Protein AF-0000000079922292 (afdb_homodimer)

pLDDT: mean 83.56, std 11.2, range [54.75, 97.44]

InterPro domains:
  IPR006750 Putative inner membrane exporter, YdcZ [PF04657] (3-135)
  IPR006750 Putative inner membrane exporter, YdcZ [PTHR34821] (3-138)

Organism: NCBI:txid1123349

Secondary structure (DSSP, 8-state):
-HHHHHHHHHHHHHHHHHHHHHHHHHH-HHHHHHHHHHHHHHHHHHHHHHHT------S---GGGGHHHHHHHHHHHHHHHHHHHH-HHHHHHHHHHHHHHHHHHHHHHTGGG-------HHHHHHHHHHHHHHHHHHH-/-HHHHHHHHHHHHHHHHHHHHHHHHHH-HHHHHHHHHHHHHHHHHHHHHHHT------S---GGGGHHHHHHHHHHHHHHHHHHHH-HHHHHHHHHHHHHHHHHHHHHHTGGG-------HHHHHHHHHHHHHHHHHHH-

Solvent-accessible surface area (backbone atoms only — not comparable to full-atom values): 13551 Å² total; per-residue (Å²): 110,56,65,58,47,19,24,50,33,9,38,49,45,36,53,26,52,49,25,44,30,56,39,20,75,59,45,33,64,67,51,29,52,42,50,29,26,48,38,18,35,54,45,43,51,54,50,46,65,72,62,67,73,75,67,79,69,82,66,92,69,67,72,74,37,60,43,22,9,42,48,43,44,52,34,52,46,44,48,32,56,19,29,78,72,61,33,60,55,47,29,51,37,34,18,46,47,24,21,52,56,43,26,47,51,33,29,51,68,18,52,99,76,43,73,63,48,72,73,51,74,49,30,50,52,8,47,49,31,25,48,49,8,33,51,37,34,66,76,78,111,56,66,59,47,19,25,51,34,10,38,49,45,36,50,25,51,50,26,43,31,54,38,19,74,59,43,34,64,67,51,30,50,42,50,29,24,47,40,18,35,52,47,44,51,54,50,46,67,72,62,68,71,75,67,78,70,80,68,90,69,67,70,75,37,60,43,22,9,42,49,44,45,54,34,52,47,44,49,32,55,19,28,78,70,60,33,62,54,42,29,51,35,34,16,46,47,23,21,53,58,44,28,47,50,34,29,51,69,19,52,98,74,43,73,64,47,72,72,49,75,51,31,49,52,9,47,50,31,25,47,49,6,32,50,36,32,62,78,74

Foldseek 3Di:
DVVVVVVVVVVVVLVVLVVLLVVCVVVNLLVSLVVVVVVVVVVVVVVCVVVVDDDDDDDDDDPVVVCVVVVVSVVSSVSSVCCVPPNSLLSVLVVVLVVLVVVLVCLCVVPPPHHNDNDDPVNVVVNVVSNVVSVVVNVD/DVVVVVVVVVVVVLVVLVVLLVVCVVVNLLVSLVVVVVVVVVVVVVVCVVVVDDDDPDDDDPPVVVCVVVVVSVVSSVSSVCCVPPNSLLSVLVVVLVVLVVVLVCLCVVPPPHHNDNDDPVNVVVSVVSNVVSVVSNVD

Sequence (280 aa):
MYKLLALFQGFLVSIMVSFNGILANYVGFYNSVFIVHLVGLISIILILILKKEHKNIEEKIPIYLFLGGGIGVFVVLFNIMCFNRLGIAITISLGLLGQSLFSCIIDHFGLFGVKINKFHKNKIIGFLLVLFGICIMTFYMYKLLALFQGFLVSIMVSFNGILANYVGFYNSVFIVHLVGLISIILILILKKEHKNIEEKIPIYLFLGGGIGVFVVLFNIMCFNRLGIAITISLGLLGQSLFSCIIDHFGLFGVKINKFHKNKIIGFLLVLFGICIMTFY

Radius of gyration: 17.92 Å; Cα contacts (8 Å, |Δi|>4): 480; chains: 2; bounding box: 45×41×42 Å

Structure (mmCIF, N/CA/C/O backbone):
data_AF-0000000079922292-model_v1
#
loop_
_entity.id
_entity.type
_entity.pdbx_description
1 polymer 'Transporter family-2 protein'
#
loop_
_atom_site.group_PDB
_atom_site.id
_atom_site.type_symbol
_atom_site.label_atom_id
_atom_site.label_alt_id
_atom_site.label_comp_id
_atom_site.label_asym_id
_atom_site.label_entity_id
_atom_site.label_seq_id
_atom_site.pdbx_PDB_ins_code
_atom_site.Cartn_x
_atom_site.Cartn_y
_atom_site.Cartn_z
_atom_site.occupancy
_atom_site.B_iso_or_equiv
_atom_site.auth_seq_id
_atom_site.auth_comp_id
_atom_site.auth_asym_id
_atom_site.auth_atom_id
_atom_site.pdbx_PDB_model_num
ATOM 1 N N . MET A 1 1 ? -2.299 -19.969 6.988 1 83.25 1 MET A N 1
ATOM 2 C CA . MET A 1 1 ? -1.069 -19.219 7.234 1 83.25 1 MET A CA 1
ATOM 3 C C . MET A 1 1 ? -1.019 -17.969 6.379 1 83.25 1 MET A C 1
ATOM 5 O O . MET A 1 1 ? -0.897 -16.859 6.902 1 83.25 1 MET A O 1
ATOM 9 N N . TYR A 1 2 ? -1.468 -18.016 5.141 1 87.81 2 TYR A N 1
ATOM 10 C CA . TYR A 1 2 ? -1.338 -16.875 4.25 1 87.81 2 TYR A CA 1
ATOM 11 C C . TYR A 1 2 ? -2.42 -15.836 4.535 1 87.81 2 TYR A C 1
ATOM 13 O O . TYR A 1 2 ? -2.215 -14.633 4.32 1 87.81 2 TYR A O 1
ATOM 21 N N . LYS A 1 3 ? -3.514 -16.328 5.113 1 83.31 3 LYS A N 1
ATOM 22 C CA . LYS A 1 3 ? -4.562 -15.383 5.473 1 83.31 3 LYS A CA 1
ATOM 23 C C . LYS A 1 3 ? -4.121 -14.492 6.633 1 83.31 3 LYS A C 1
ATOM 25 O O . LYS A 1 3 ? -4.355 -13.281 6.617 1 83.31 3 LYS A O 1
ATOM 30 N N . LEU A 1 4 ? -3.471 -15.031 7.609 1 89.62 4 LEU A N 1
ATOM 31 C CA . LEU A 1 4 ? -2.959 -14.273 8.75 1 89.62 4 LEU A CA 1
ATOM 32 C C . LEU A 1 4 ? -1.832 -13.344 8.328 1 89.62 4 LEU A C 1
ATOM 34 O O . LEU A 1 4 ? -1.718 -12.227 8.836 1 89.62 4 LEU A O 1
ATOM 38 N N . LEU A 1 5 ? -1.103 -13.797 7.391 1 93.25 5 LEU A N 1
ATOM 39 C CA . LEU A 1 5 ? -0.008 -12.984 6.871 1 93.25 5 LEU A CA 1
ATOM 40 C C . LEU A 1 5 ? -0.542 -11.742 6.16 1 93.25 5 LEU A C 1
ATOM 42 O O . LEU A 1 5 ? 0.028 -10.656 6.289 1 93.25 5 LEU A O 1
ATOM 46 N N . ALA A 1 6 ? -1.593 -11.977 5.477 1 89.94 6 ALA A N 1
ATOM 47 C CA . ALA A 1 6 ? -2.217 -10.852 4.781 1 89.94 6 ALA A CA 1
ATOM 48 C C . ALA A 1 6 ? -2.746 -9.82 5.773 1 89.94 6 ALA A C 1
ATOM 50 O O . ALA A 1 6 ? -2.611 -8.617 5.555 1 89.94 6 ALA A O 1
ATOM 51 N N . LEU A 1 7 ? -3.311 -10.328 6.848 1 85.81 7 LEU A N 1
ATOM 52 C CA . LEU A 1 7 ? -3.779 -9.438 7.91 1 85.81 7 LEU A CA 1
ATOM 53 C C . LEU A 1 7 ? -2.615 -8.68 8.539 1 85.81 7 LEU A C 1
ATOM 55 O O . LEU A 1 7 ? -2.699 -7.469 8.75 1 85.81 7 LEU A O 1
ATOM 59 N N . PHE A 1 8 ? -1.597 -9.344 8.805 1 93.69 8 PHE A N 1
ATOM 60 C CA . PHE A 1 8 ? -0.401 -8.766 9.406 1 93.69 8 PHE A CA 1
ATOM 61 C C . PHE A 1 8 ? 0.229 -7.734 8.484 1 93.69 8 PHE A C 1
ATOM 63 O O . PHE A 1 8 ? 0.731 -6.703 8.938 1 93.69 8 PHE A O 1
ATOM 70 N N . GLN A 1 9 ? 0.228 -7.996 7.23 1 92.56 9 GLN A N 1
ATOM 71 C CA . GLN A 1 9 ? 0.751 -7.059 6.242 1 92.56 9 GLN A CA 1
ATOM 72 C C . GLN A 1 9 ? -0.003 -5.734 6.285 1 92.56 9 GLN A C 1
ATOM 74 O O . GLN A 1 9 ? 0.592 -4.668 6.109 1 92.56 9 GLN A O 1
ATOM 79 N N . GLY A 1 10 ? -1.266 -5.812 6.508 1 88 10 GLY A N 1
ATOM 80 C CA . GLY A 1 10 ? -2.061 -4.605 6.668 1 88 10 GLY A CA 1
ATOM 81 C C . GLY A 1 10 ? -1.63 -3.762 7.852 1 88 10 GLY A C 1
ATOM 82 O O . GLY A 1 10 ? -1.57 -2.533 7.758 1 88 10 GLY A O 1
ATOM 83 N N . PHE A 1 11 ? -1.354 -4.406 8.906 1 89.38 11 PHE A N 1
ATOM 84 C CA . PHE A 1 11 ? -0.818 -3.738 10.086 1 89.38 11 PHE A CA 1
ATOM 85 C C . PHE A 1 11 ? 0.488 -3.025 9.758 1 89.38 11 PHE A C 1
ATOM 8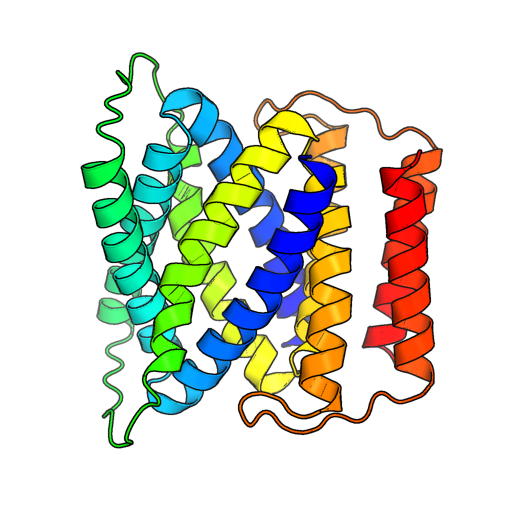7 O O . PHE A 1 11 ? 0.677 -1.864 10.133 1 89.38 11 PHE A O 1
ATOM 94 N N . LEU A 1 12 ? 1.35 -3.666 9.086 1 94 12 LEU A N 1
ATOM 95 C CA . LEU A 1 12 ? 2.633 -3.084 8.703 1 94 12 LEU A CA 1
ATOM 96 C C . LEU A 1 12 ? 2.432 -1.885 7.785 1 94 12 LEU A C 1
ATOM 98 O O . LEU A 1 12 ? 3.166 -0.898 7.875 1 94 12 LEU A O 1
ATOM 102 N N . VAL A 1 13 ? 1.436 -1.986 6.945 1 92.12 13 VAL A N 1
ATOM 103 C CA . VAL A 1 13 ? 1.151 -0.896 6.016 1 92.12 13 VAL A CA 1
ATOM 104 C C . VAL A 1 13 ? 0.767 0.359 6.793 1 92.12 13 VAL A C 1
ATOM 106 O O . VAL A 1 13 ? 1.233 1.458 6.484 1 92.12 13 VAL A O 1
ATOM 109 N N . SER A 1 14 ? -0.03 0.244 7.812 1 88.44 14 SER A N 1
ATOM 110 C CA . SER A 1 14 ? -0.464 1.381 8.617 1 88.44 14 SER A CA 1
ATOM 111 C C . SER A 1 14 ? 0.719 2.057 9.305 1 88.44 14 SER A C 1
ATOM 113 O O . SER A 1 14 ? 0.806 3.285 9.336 1 88.44 14 SER A O 1
ATOM 115 N N . ILE A 1 15 ? 1.59 1.273 9.781 1 91.25 15 ILE A N 1
ATOM 116 C CA . ILE A 1 15 ? 2.783 1.803 10.43 1 91.25 15 ILE A CA 1
ATOM 117 C C . ILE A 1 15 ? 3.67 2.496 9.398 1 91.25 15 ILE A C 1
ATOM 119 O O . ILE A 1 15 ? 4.137 3.615 9.625 1 91.25 15 ILE A O 1
ATOM 123 N N . MET A 1 16 ? 3.838 1.799 8.289 1 93.88 16 MET A N 1
ATOM 124 C CA . MET A 1 16 ? 4.664 2.326 7.211 1 93.88 16 MET A CA 1
ATOM 125 C C . MET A 1 16 ? 4.129 3.67 6.723 1 93.88 16 MET A C 1
ATOM 127 O O . MET A 1 16 ? 4.891 4.629 6.582 1 93.88 16 MET A O 1
ATOM 131 N N . VAL A 1 17 ? 2.836 3.75 6.531 1 90.06 17 VAL A N 1
ATOM 132 C CA . VAL A 1 17 ? 2.195 4.961 6.027 1 90.06 17 VAL A CA 1
ATOM 133 C C . VAL A 1 17 ? 2.363 6.094 7.039 1 90.06 17 VAL A C 1
ATOM 135 O O . VAL A 1 17 ? 2.65 7.23 6.664 1 90.06 17 VAL A O 1
ATOM 138 N N . SER A 1 18 ? 2.229 5.801 8.266 1 90.19 18 SER A N 1
ATOM 139 C CA . SER A 1 18 ? 2.391 6.793 9.328 1 90.19 18 SER A CA 1
ATOM 140 C C . SER A 1 18 ? 3.822 7.312 9.383 1 90.19 18 SER A C 1
ATOM 142 O O . SER A 1 18 ? 4.047 8.523 9.398 1 90.19 18 SER A O 1
ATOM 144 N N . PHE A 1 19 ? 4.773 6.414 9.391 1 93.5 19 PHE A N 1
ATOM 145 C CA . PHE A 1 19 ? 6.18 6.797 9.453 1 93.5 19 PHE A CA 1
ATOM 146 C C . PHE A 1 19 ? 6.566 7.652 8.258 1 93.5 19 PHE A C 1
ATOM 148 O O . PHE A 1 19 ? 7.211 8.688 8.406 1 93.5 19 PHE A O 1
ATOM 155 N N . ASN A 1 20 ? 6.129 7.211 7.082 1 93.5 20 ASN A N 1
ATOM 156 C CA . ASN A 1 20 ? 6.441 7.953 5.867 1 93.5 20 ASN A CA 1
ATOM 157 C C . ASN A 1 20 ? 5.824 9.352 5.883 1 93.5 20 ASN A C 1
ATOM 159 O O . ASN A 1 20 ? 6.461 10.32 5.477 1 93.5 20 ASN A O 1
ATOM 163 N N . GLY A 1 21 ? 4.609 9.414 6.328 1 91.25 21 GLY A N 1
ATOM 164 C CA . GLY A 1 21 ? 3.928 10.695 6.406 1 91.25 21 GLY A CA 1
ATOM 165 C C . GLY A 1 21 ? 4.594 11.672 7.359 1 91.25 21 GLY A C 1
ATOM 166 O O . GLY A 1 21 ? 4.754 12.852 7.039 1 91.25 21 GLY A O 1
ATOM 167 N N . ILE A 1 22 ? 4.961 11.172 8.508 1 90.81 22 ILE A N 1
ATOM 168 C CA . ILE A 1 22 ? 5.609 12.016 9.508 1 90.81 22 ILE A CA 1
ATOM 169 C C . ILE A 1 22 ? 6.996 12.43 9.016 1 90.81 22 ILE A C 1
ATOM 171 O O . ILE A 1 22 ? 7.402 13.578 9.18 1 90.81 22 ILE A O 1
ATOM 175 N N . LEU A 1 23 ? 7.715 11.5 8.422 1 92 23 LEU A N 1
ATOM 176 C CA . LEU A 1 23 ? 9.023 11.797 7.855 1 92 23 LEU A CA 1
ATOM 177 C C . LEU A 1 23 ? 8.938 12.938 6.848 1 92 23 LEU A C 1
ATOM 179 O O . LEU A 1 23 ? 9.82 13.797 6.793 1 92 23 LEU A O 1
ATOM 183 N N . ALA A 1 24 ? 7.84 12.922 6.105 1 92.56 24 ALA A N 1
ATOM 184 C CA . ALA A 1 24 ? 7.656 13.938 5.074 1 92.56 24 ALA A CA 1
ATOM 185 C C . ALA A 1 24 ? 7.527 15.328 5.688 1 92.56 24 ALA A C 1
ATOM 187 O O . ALA A 1 24 ? 7.855 16.328 5.047 1 92.56 24 ALA A O 1
ATOM 188 N N . ASN A 1 25 ? 7.055 15.391 6.891 1 89.56 25 ASN A N 1
ATOM 189 C CA . ASN A 1 25 ? 6.957 16.672 7.582 1 89.56 25 ASN A CA 1
ATOM 190 C C . ASN A 1 25 ? 8.336 17.234 7.91 1 89.56 25 ASN A C 1
ATOM 192 O O . ASN A 1 25 ? 8.492 18.453 8.062 1 89.56 25 ASN A O 1
ATOM 196 N N . TYR A 1 26 ? 9.352 16.359 7.977 1 89.62 26 TYR A N 1
ATOM 197 C CA . TYR A 1 26 ? 10.703 16.781 8.312 1 89.62 26 TYR A CA 1
ATOM 198 C C . TYR A 1 26 ? 11.516 17.094 7.059 1 89.62 26 TYR A C 1
ATOM 200 O O . TYR A 1 26 ? 12.289 18.047 7.023 1 89.62 26 TYR A O 1
ATOM 208 N N . VAL A 1 27 ? 11.297 16.344 6.047 1 91.5 27 VAL A N 1
ATOM 209 C CA . VAL A 1 27 ? 12.266 16.406 4.957 1 91.5 27 VAL A CA 1
ATOM 210 C C . VAL A 1 27 ? 11.562 16.766 3.656 1 91.5 27 VAL A C 1
ATOM 212 O O . VAL A 1 27 ? 12.211 17.016 2.639 1 91.5 27 VAL A O 1
ATOM 215 N N . GLY A 1 28 ? 10.234 16.859 3.68 1 90.62 28 GLY A N 1
ATOM 216 C CA . GLY A 1 28 ? 9.469 17.094 2.469 1 90.62 28 GLY A CA 1
ATOM 217 C C . GLY A 1 28 ? 8.977 15.82 1.804 1 90.62 28 GLY A C 1
ATOM 218 O O . GLY A 1 28 ? 9.477 14.734 2.092 1 90.62 28 GLY A O 1
ATOM 219 N N . PHE A 1 29 ? 8.055 16 0.871 1 92.06 29 PHE A N 1
ATOM 220 C CA . PHE A 1 29 ? 7.367 14.875 0.251 1 92.06 29 PHE A CA 1
ATOM 221 C C . PHE A 1 29 ? 8.336 14.047 -0.583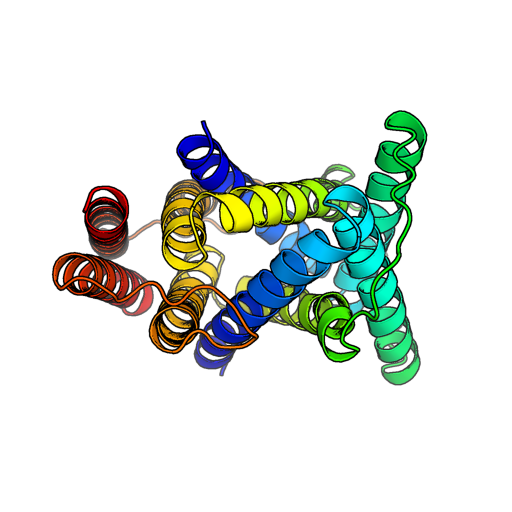 1 92.06 29 PHE A C 1
ATOM 223 O O . PHE A 1 29 ? 8.477 12.844 -0.363 1 92.06 29 PHE A O 1
ATOM 230 N N . TYR A 1 30 ? 9.055 14.68 -1.437 1 93.56 30 TYR A N 1
ATOM 231 C CA . TYR A 1 30 ? 9.883 13.969 -2.402 1 93.56 30 TYR A CA 1
ATOM 232 C C . TYR A 1 30 ? 11.094 13.344 -1.724 1 93.56 30 TYR A C 1
ATOM 234 O O . TYR A 1 30 ? 11.453 12.203 -2.018 1 93.56 30 TYR A O 1
ATOM 242 N N . ASN A 1 31 ? 11.648 14.039 -0.81 1 93.25 31 ASN A N 1
ATOM 243 C CA . ASN A 1 31 ? 12.789 13.5 -0.078 1 93.25 31 ASN A CA 1
ATOM 244 C C . ASN A 1 31 ? 12.383 12.312 0.794 1 93.25 31 ASN A C 1
ATOM 246 O O . ASN A 1 31 ? 13.172 11.383 0.985 1 93.25 31 ASN A O 1
ATOM 250 N N . SER A 1 32 ? 11.211 12.375 1.339 1 94 32 SER A N 1
ATOM 251 C CA . SER A 1 32 ? 10.703 11.25 2.115 1 94 32 SER A CA 1
ATOM 252 C C . SER A 1 32 ? 10.602 9.992 1.26 1 94 32 SER A C 1
ATOM 254 O O . SER A 1 32 ? 11.047 8.914 1.67 1 94 32 SER A O 1
ATOM 256 N N . VAL A 1 33 ? 10.086 10.148 0.078 1 95.44 33 VAL A N 1
ATOM 257 C CA . VAL A 1 33 ? 9.953 9.023 -0.839 1 95.44 33 VAL A CA 1
ATOM 258 C C . VAL A 1 33 ? 11.336 8.477 -1.197 1 95.44 33 VAL A C 1
ATOM 260 O O . VAL A 1 33 ? 11.531 7.266 -1.264 1 95.44 33 VAL A O 1
ATOM 263 N N . PHE A 1 34 ? 12.281 9.406 -1.404 1 95.5 34 PHE A N 1
ATOM 264 C CA . PHE A 1 34 ? 13.656 9.016 -1.709 1 95.5 34 PHE A CA 1
ATOM 265 C C . PHE A 1 34 ? 14.242 8.18 -0.579 1 95.5 34 PHE A C 1
ATOM 267 O O . PHE A 1 34 ? 14.812 7.109 -0.821 1 95.5 34 PHE A O 1
ATOM 274 N N . ILE A 1 35 ? 14.133 8.633 0.631 1 95.19 35 ILE A N 1
ATOM 275 C CA . ILE A 1 35 ? 14.664 7.941 1.8 1 95.19 35 ILE A CA 1
ATOM 276 C C . ILE A 1 35 ? 14.008 6.57 1.941 1 95.19 35 ILE A C 1
ATOM 278 O O . ILE A 1 35 ? 14.688 5.574 2.195 1 95.19 35 ILE A O 1
ATOM 282 N N . VAL A 1 36 ? 12.75 6.512 1.749 1 95.88 36 VAL A N 1
ATOM 283 C CA . VAL A 1 36 ? 11.977 5.281 1.892 1 95.88 36 VAL A CA 1
ATOM 284 C C . VAL A 1 36 ? 12.484 4.238 0.898 1 95.88 36 VAL A C 1
ATOM 286 O O . VAL A 1 36 ? 12.734 3.088 1.271 1 95.88 36 VAL A O 1
ATOM 289 N N . HIS A 1 37 ? 12.648 4.586 -0.335 1 96.44 37 HIS A N 1
ATOM 290 C CA . HIS A 1 37 ? 13.102 3.646 -1.353 1 96.44 37 HIS A CA 1
ATOM 291 C C . HIS A 1 37 ? 14.57 3.279 -1.147 1 96.44 37 HIS A C 1
ATOM 293 O O . HIS A 1 37 ? 14.969 2.141 -1.402 1 96.44 37 HIS A O 1
ATOM 299 N N . LEU A 1 38 ? 15.344 4.227 -0.722 1 96.88 38 LEU A N 1
ATOM 300 C CA . LEU A 1 38 ? 16.75 3.949 -0.448 1 96.88 38 LEU A CA 1
ATOM 301 C C . LEU A 1 38 ? 16.891 2.951 0.695 1 96.88 38 LEU A C 1
ATOM 303 O O . LEU A 1 38 ? 17.609 1.957 0.571 1 96.88 38 LEU A O 1
ATOM 307 N N . VAL A 1 39 ? 16.266 3.234 1.812 1 97.06 39 VAL A N 1
ATOM 308 C CA . VAL A 1 39 ? 16.312 2.344 2.967 1 97.06 39 VAL A CA 1
ATOM 309 C C . VAL A 1 39 ? 15.727 0.983 2.59 1 97.06 39 VAL A C 1
ATOM 311 O O . VAL A 1 39 ? 16.234 -0.056 3.012 1 97.06 39 VAL A O 1
ATOM 314 N N . GLY A 1 40 ? 14.609 1.024 1.794 1 97 40 GLY A N 1
ATOM 315 C CA . GLY A 1 40 ? 14.055 -0.222 1.293 1 97 40 GLY A CA 1
ATOM 316 C C . GLY A 1 40 ? 15.039 -1.026 0.466 1 97 40 GLY A C 1
ATOM 317 O O . GLY A 1 40 ? 15.164 -2.238 0.651 1 97 40 GLY A O 1
ATOM 318 N N . LEU A 1 41 ? 15.727 -0.394 -0.365 1 97 41 LEU A N 1
ATOM 319 C CA . LEU A 1 41 ? 16.703 -1.058 -1.223 1 97 41 LEU A CA 1
ATOM 320 C C . LEU A 1 41 ? 17.828 -1.654 -0.396 1 97 41 LEU A C 1
ATOM 322 O O . LEU A 1 41 ? 18.234 -2.799 -0.619 1 97 41 LEU A O 1
ATOM 326 N N . ILE A 1 42 ? 18.344 -0.89 0.481 1 97.38 42 ILE A N 1
ATOM 327 C CA . ILE A 1 42 ? 19.406 -1.369 1.358 1 97.38 42 ILE A CA 1
ATOM 328 C C . ILE A 1 42 ? 18.922 -2.588 2.139 1 97.38 42 ILE A C 1
ATOM 330 O O . ILE A 1 42 ? 19.641 -3.59 2.244 1 97.38 42 ILE A O 1
ATOM 334 N N . SER A 1 43 ? 17.734 -2.539 2.678 1 96.81 43 SER A N 1
ATOM 335 C CA . SER A 1 43 ? 17.156 -3.619 3.469 1 96.81 43 SER A CA 1
ATOM 336 C C . SER A 1 43 ? 17.047 -4.902 2.652 1 96.81 43 SER A C 1
ATOM 338 O O . SER A 1 43 ? 17.391 -5.98 3.127 1 96.81 43 SER A O 1
ATOM 340 N N . ILE A 1 44 ? 16.562 -4.793 1.435 1 95.81 44 ILE A N 1
ATOM 341 C CA . ILE A 1 44 ? 16.344 -5.988 0.628 1 95.81 44 ILE A CA 1
ATOM 342 C C . ILE A 1 44 ? 17.688 -6.551 0.172 1 95.81 44 ILE A C 1
ATOM 344 O O . ILE A 1 44 ? 17.844 -7.77 0.052 1 95.81 44 ILE A O 1
ATOM 348 N N . ILE A 1 45 ? 18.641 -5.691 -0.121 1 95.56 45 ILE A N 1
ATOM 349 C CA . ILE A 1 45 ? 19.969 -6.164 -0.474 1 95.56 45 ILE A CA 1
ATOM 350 C C . ILE A 1 45 ? 20.547 -6.996 0.67 1 95.56 45 ILE A C 1
ATOM 352 O O . ILE A 1 45 ? 21.125 -8.062 0.442 1 95.56 45 ILE A O 1
ATOM 356 N N . LEU A 1 46 ? 20.375 -6.512 1.882 1 95.19 46 LEU A N 1
ATOM 357 C CA . LEU A 1 46 ? 20.844 -7.25 3.053 1 95.19 46 LEU A CA 1
ATOM 358 C C . LEU A 1 46 ? 20.156 -8.609 3.139 1 95.19 46 LEU A C 1
ATOM 360 O O . LEU A 1 46 ? 20.797 -9.617 3.42 1 95.19 46 LEU A O 1
ATOM 364 N N . ILE A 1 47 ? 18.891 -8.695 2.879 1 94.06 47 ILE A N 1
ATOM 365 C CA . ILE A 1 47 ? 18.141 -9.938 2.912 1 94.06 47 ILE A CA 1
ATOM 366 C C . ILE A 1 47 ? 18.641 -10.875 1.815 1 94.06 47 ILE A C 1
ATOM 368 O O . ILE A 1 47 ? 18.781 -12.078 2.037 1 94.06 47 ILE A O 1
ATOM 372 N N . LEU A 1 48 ? 18.891 -10.305 0.611 1 92.94 48 LEU A N 1
ATOM 373 C CA . LEU A 1 48 ? 19.344 -11.109 -0.519 1 92.94 48 LEU A CA 1
ATOM 374 C C . LEU A 1 48 ? 20.703 -11.719 -0.238 1 92.94 48 LEU A C 1
ATOM 376 O O . LEU A 1 48 ? 20.984 -12.852 -0.637 1 92.94 48 LEU A O 1
ATOM 380 N N . ILE A 1 49 ? 21.547 -10.953 0.338 1 92.12 49 ILE A N 1
ATOM 381 C CA . ILE A 1 49 ? 22.875 -11.445 0.693 1 92.12 49 ILE A CA 1
ATOM 382 C C . ILE A 1 49 ? 22.766 -12.602 1.68 1 92.12 49 ILE A C 1
ATOM 384 O O . ILE A 1 49 ? 23.484 -13.594 1.575 1 92.12 49 ILE A O 1
ATOM 388 N N . LEU A 1 50 ? 21.812 -12.547 2.578 1 91.12 50 LEU A N 1
ATOM 389 C CA . LEU A 1 50 ? 21.625 -13.555 3.613 1 91.12 50 LEU A CA 1
ATOM 390 C C . LEU A 1 50 ? 20.953 -14.797 3.045 1 91.12 50 LEU A C 1
ATOM 392 O O . LEU A 1 50 ? 21.25 -15.922 3.465 1 91.12 50 LEU A O 1
ATOM 396 N N . LYS A 1 51 ? 20.047 -14.695 2.111 1 86.88 51 LYS A N 1
ATOM 397 C CA . LYS A 1 51 ? 19.281 -15.812 1.573 1 86.88 51 LYS A CA 1
ATOM 398 C C . LYS A 1 51 ? 20.031 -16.5 0.429 1 86.88 51 LYS A C 1
ATOM 400 O O . LYS A 1 51 ? 19.734 -17.641 0.088 1 86.88 51 LYS A O 1
ATOM 405 N N . LYS A 1 52 ? 21.031 -16 -0.153 1 74.94 52 LYS A N 1
ATOM 406 C CA . LYS A 1 52 ? 21.859 -16.562 -1.217 1 74.94 52 LYS A CA 1
ATOM 407 C C . LYS A 1 52 ? 21.016 -17.078 -2.371 1 74.94 52 LYS A C 1
ATOM 409 O O . LYS A 1 52 ? 21.312 -18.125 -2.951 1 74.94 52 LYS A O 1
ATOM 414 N N . GLU A 1 53 ? 19.797 -16.516 -2.447 1 66.06 53 GLU A N 1
ATOM 415 C CA . GLU A 1 53 ? 18.938 -17.062 -3.496 1 66.06 53 GLU A CA 1
ATOM 416 C C . GLU A 1 53 ? 19.297 -16.484 -4.859 1 66.06 53 GLU A C 1
ATOM 418 O O . GLU A 1 53 ? 19.5 -15.273 -4.992 1 66.06 53 GLU A O 1
ATOM 423 N N . HIS A 1 54 ? 19.875 -17.297 -5.664 1 63.38 54 HIS A N 1
ATOM 424 C CA . HIS A 1 54 ? 20.156 -16.922 -7.043 1 63.38 54 HIS A CA 1
ATOM 425 C C . HIS A 1 54 ? 19.203 -17.609 -8.016 1 63.38 54 HIS A C 1
ATOM 427 O O . HIS A 1 54 ? 19.234 -18.828 -8.148 1 63.38 54 HIS A O 1
ATOM 433 N N . LYS A 1 55 ? 17.984 -17.031 -8.078 1 65.56 55 LYS A N 1
ATOM 434 C CA . LYS A 1 55 ? 17.188 -17.641 -9.133 1 65.56 55 LYS A CA 1
ATOM 435 C C . LYS A 1 55 ? 17.656 -17.188 -10.516 1 65.56 55 LYS A C 1
ATOM 437 O O . LYS A 1 55 ? 17.969 -16.016 -10.711 1 65.56 55 LYS A O 1
ATOM 442 N N . ASN A 1 56 ? 17.859 -18.203 -11.359 1 64.69 56 ASN A N 1
ATOM 443 C CA . ASN A 1 56 ? 18.156 -17.984 -12.773 1 64.69 56 ASN A CA 1
ATOM 444 C C . ASN A 1 56 ? 16.969 -17.406 -13.523 1 64.69 56 ASN A C 1
ATOM 446 O O . ASN A 1 56 ? 15.859 -17.938 -13.43 1 64.69 56 ASN A O 1
ATOM 450 N N . ILE A 1 57 ? 17.062 -16.25 -13.945 1 67 57 ILE A N 1
ATOM 451 C CA . ILE A 1 57 ? 16.062 -15.562 -14.742 1 67 57 ILE A CA 1
ATOM 452 C C . ILE A 1 57 ? 16.094 -16.094 -16.172 1 67 57 ILE A C 1
ATOM 454 O O . ILE A 1 57 ? 17.078 -15.93 -16.875 1 67 57 ILE A O 1
ATOM 458 N N . GLU A 1 58 ? 15.273 -17.078 -16.453 1 66.38 58 GLU A N 1
ATOM 459 C CA . GLU A 1 58 ? 15.406 -17.625 -17.797 1 66.38 58 GLU A CA 1
ATOM 460 C C . GLU A 1 58 ? 14.273 -17.141 -18.703 1 66.38 58 GLU A C 1
ATOM 462 O O . GLU A 1 58 ? 14.32 -17.344 -19.922 1 66.38 58 GLU A O 1
ATOM 467 N N . GLU A 1 59 ? 13.289 -16.5 -18.312 1 78.62 59 GLU A N 1
ATOM 468 C CA . GLU A 1 59 ? 12.164 -16.156 -19.172 1 78.62 59 GLU A CA 1
ATOM 469 C C . GLU A 1 59 ? 12.141 -14.664 -19.484 1 78.62 59 GLU A C 1
ATOM 471 O O . GLU A 1 59 ? 12.688 -13.859 -18.734 1 78.62 59 GLU A O 1
ATOM 476 N N . LYS A 1 60 ? 11.719 -14.445 -20.797 1 89.44 60 LYS A N 1
ATOM 477 C CA . LYS A 1 60 ? 11.492 -13.055 -21.188 1 89.44 60 LYS A CA 1
ATOM 478 C C . LYS A 1 60 ? 10.445 -12.398 -20.312 1 89.44 60 LYS A C 1
ATOM 480 O O . LYS A 1 60 ? 9.297 -12.844 -20.25 1 89.44 60 LYS A O 1
ATOM 485 N N . ILE A 1 61 ? 10.867 -11.445 -19.562 1 91.25 61 ILE A N 1
ATOM 486 C CA . ILE A 1 61 ? 9.984 -10.742 -18.641 1 91.25 61 ILE A CA 1
ATOM 487 C C . ILE A 1 61 ? 9.312 -9.57 -19.344 1 91.25 61 ILE A C 1
ATOM 489 O O . ILE A 1 61 ? 9.984 -8.742 -19.969 1 91.25 61 ILE A O 1
ATOM 493 N N . PRO A 1 62 ? 7.961 -9.562 -19.391 1 91.5 62 PRO A N 1
ATOM 494 C CA . PRO A 1 62 ? 7.289 -8.383 -19.938 1 91.5 62 PRO A CA 1
ATOM 495 C C . PRO A 1 62 ? 7.762 -7.082 -19.297 1 91.5 62 PRO A C 1
ATOM 497 O O . PRO A 1 62 ? 7.816 -6.977 -18.078 1 91.5 62 PRO A O 1
ATOM 500 N N . ILE A 1 63 ? 8.078 -6.125 -20.109 1 91.62 63 ILE A N 1
ATOM 501 C CA . ILE A 1 63 ? 8.719 -4.887 -19.688 1 91.62 63 ILE A CA 1
ATOM 502 C C . ILE A 1 63 ? 7.781 -4.117 -18.75 1 91.62 63 ILE A C 1
ATOM 504 O O . ILE A 1 63 ? 8.234 -3.438 -17.828 1 91.62 63 ILE A O 1
ATOM 508 N N . TYR A 1 64 ? 6.5 -4.207 -18.922 1 92.38 64 TYR A N 1
ATOM 509 C CA . TYR A 1 64 ? 5.551 -3.439 -18.125 1 92.38 64 TYR A CA 1
ATOM 510 C C . TYR A 1 64 ? 5.582 -3.881 -16.672 1 92.38 64 TYR A C 1
ATOM 512 O O . TYR A 1 64 ? 5.172 -3.131 -15.781 1 92.38 64 TYR A O 1
ATOM 520 N N . LEU A 1 65 ? 6.148 -5.027 -16.406 1 93.06 65 LEU A N 1
ATOM 521 C CA . LEU A 1 65 ? 6.195 -5.543 -15.047 1 93.06 65 LEU A CA 1
ATOM 522 C C . LEU A 1 65 ? 7.223 -4.781 -14.219 1 93.06 65 LEU A C 1
ATOM 524 O O . LEU A 1 65 ? 7.156 -4.785 -12.984 1 93.06 65 LEU A O 1
ATOM 528 N N . PHE A 1 66 ? 8.109 -4.09 -14.891 1 92.62 66 PHE A N 1
ATOM 529 C CA . PHE A 1 66 ? 9.125 -3.314 -14.188 1 92.62 66 PHE A CA 1
ATOM 530 C C . PHE A 1 66 ? 8.57 -1.966 -13.75 1 92.62 66 PHE A C 1
ATOM 532 O O . PHE A 1 66 ? 9.172 -1.278 -12.922 1 92.62 66 PHE A O 1
ATOM 539 N N . LEU A 1 67 ? 7.402 -1.667 -14.172 1 93.81 67 LEU A N 1
ATOM 540 C CA . LEU A 1 67 ? 6.797 -0.375 -13.867 1 93.81 67 LEU A CA 1
ATOM 541 C C . LEU A 1 67 ? 6.234 -0.358 -12.453 1 93.81 67 LEU A C 1
ATOM 543 O O . LEU A 1 67 ? 5.883 0.704 -11.93 1 93.81 67 LEU A O 1
ATOM 547 N N . GLY A 1 68 ? 6.148 -1.535 -11.82 1 93.06 68 GLY A N 1
ATOM 548 C CA . GLY A 1 68 ? 5.664 -1.617 -10.453 1 93.06 68 GLY A CA 1
ATOM 549 C C . GLY A 1 68 ? 6.41 -0.706 -9.5 1 93.06 68 GLY A C 1
ATOM 550 O O . GLY A 1 68 ? 5.793 -0.017 -8.68 1 93.06 68 GLY A O 1
ATOM 551 N N . GLY A 1 69 ? 7.703 -0.648 -9.672 1 91.75 69 GLY A N 1
ATOM 552 C CA . GLY A 1 69 ? 8.516 0.223 -8.836 1 91.75 69 GLY A CA 1
ATOM 553 C C . GLY A 1 69 ? 8.219 1.695 -9.047 1 91.75 69 GLY A C 1
ATOM 554 O O . GLY A 1 69 ? 8.102 2.453 -8.078 1 91.75 69 GLY A O 1
ATOM 555 N N . GLY A 1 70 ? 8.109 2.068 -10.328 1 95.12 70 GLY A N 1
ATOM 556 C CA . GLY A 1 70 ? 7.75 3.445 -10.633 1 95.12 70 GLY A CA 1
ATOM 557 C C . GLY A 1 70 ? 6.379 3.834 -10.117 1 95.12 70 GLY A C 1
ATOM 558 O O . GLY A 1 70 ? 6.207 4.918 -9.555 1 95.12 70 GLY A O 1
ATOM 559 N N . ILE A 1 71 ? 5.457 2.984 -10.328 1 95.69 71 ILE A N 1
ATOM 560 C CA . ILE A 1 71 ? 4.105 3.199 -9.812 1 95.69 71 ILE A CA 1
ATOM 561 C C . ILE A 1 71 ? 4.148 3.303 -8.289 1 95.69 71 ILE A C 1
ATOM 563 O O . ILE A 1 71 ? 3.439 4.121 -7.699 1 95.69 71 ILE A O 1
ATOM 567 N N . GLY A 1 72 ? 5.039 2.551 -7.68 1 94.62 72 GLY A N 1
ATOM 568 C CA . GLY A 1 72 ? 5.215 2.576 -6.234 1 94.62 72 GLY A CA 1
ATOM 569 C C . GLY A 1 72 ? 5.617 3.941 -5.707 1 94.62 72 GLY A C 1
ATOM 570 O O . GLY A 1 72 ? 5.16 4.359 -4.641 1 94.62 72 GLY A O 1
ATOM 571 N N . VAL A 1 73 ? 6.379 4.574 -6.441 1 95.75 73 VAL A N 1
ATOM 572 C CA . VAL A 1 73 ? 6.809 5.918 -6.062 1 95.75 73 VAL A CA 1
ATOM 573 C C . VAL A 1 73 ? 5.602 6.848 -5.984 1 95.75 73 VAL A C 1
ATOM 575 O O . VAL A 1 73 ? 5.445 7.59 -5.016 1 95.75 73 VAL A O 1
ATOM 578 N N . PHE A 1 74 ? 4.77 6.785 -6.949 1 95.81 74 PHE A N 1
ATOM 579 C CA . PHE A 1 74 ? 3.584 7.629 -6.957 1 95.81 74 PHE A CA 1
ATOM 580 C C . PHE A 1 74 ? 2.615 7.219 -5.855 1 95.81 74 PHE A C 1
ATOM 582 O O . PHE A 1 74 ? 1.971 8.07 -5.238 1 95.81 74 PHE A O 1
ATOM 589 N N . VAL A 1 75 ? 2.498 5.957 -5.633 1 95 75 VAL A N 1
ATOM 590 C CA . VAL A 1 75 ? 1.64 5.461 -4.566 1 95 75 VAL A CA 1
ATOM 591 C C . VAL A 1 75 ? 2.088 6.039 -3.227 1 95 75 VAL A C 1
ATOM 593 O O . VAL A 1 75 ? 1.275 6.582 -2.473 1 95 75 VAL A O 1
ATOM 596 N N . VAL A 1 76 ? 3.398 5.977 -2.955 1 94.5 76 VAL A N 1
ATOM 597 C CA . VAL A 1 76 ? 3.932 6.48 -1.693 1 94.5 76 VAL A CA 1
ATOM 598 C C . VAL A 1 76 ? 3.756 7.996 -1.626 1 94.5 76 VAL A C 1
ATOM 600 O O . VAL A 1 76 ? 3.32 8.531 -0.604 1 94.5 76 VAL A O 1
ATOM 603 N N . LEU A 1 77 ? 4.047 8.641 -2.717 1 94.81 77 LEU A N 1
ATOM 604 C CA . LEU A 1 77 ? 3.945 10.094 -2.773 1 94.81 77 LEU A CA 1
ATOM 605 C C . LEU A 1 77 ? 2.516 10.547 -2.512 1 94.81 77 LEU A C 1
ATOM 607 O O . LEU A 1 77 ? 2.283 11.438 -1.684 1 94.81 77 LEU A O 1
ATOM 611 N N . PHE A 1 78 ? 1.553 9.977 -3.172 1 94.75 78 PHE A N 1
ATOM 612 C CA . PHE A 1 78 ? 0.151 10.352 -3.021 1 94.75 78 PHE A CA 1
ATOM 613 C C . PHE A 1 78 ? -0.356 10 -1.629 1 94.75 78 PHE A C 1
ATOM 615 O O . PHE A 1 78 ? -1.165 10.727 -1.052 1 94.75 78 PHE A O 1
ATOM 622 N N . ASN A 1 79 ? 0.097 8.883 -1.143 1 92.06 79 ASN A N 1
ATOM 623 C CA . ASN A 1 79 ? -0.272 8.492 0.214 1 92.06 79 ASN A CA 1
ATOM 624 C C . ASN A 1 79 ? 0.172 9.531 1.236 1 92.06 79 ASN A C 1
ATOM 626 O O . ASN A 1 79 ? -0.603 9.922 2.113 1 92.06 79 ASN A O 1
ATOM 630 N N . ILE A 1 80 ? 1.384 9.984 1.088 1 91.81 80 ILE A N 1
ATOM 631 C CA . ILE A 1 80 ? 1.945 10.984 1.992 1 91.81 80 ILE A CA 1
ATOM 632 C C . ILE A 1 80 ? 1.149 12.281 1.887 1 91.81 80 ILE A C 1
ATOM 634 O O . ILE A 1 80 ? 0.792 12.883 2.902 1 91.81 80 ILE A O 1
ATOM 638 N N . MET A 1 81 ? 0.833 12.664 0.703 1 91.94 81 MET A N 1
ATOM 639 C CA . MET A 1 81 ? 0.098 13.906 0.476 1 91.94 81 MET A CA 1
ATOM 640 C C . MET A 1 81 ? -1.301 13.828 1.076 1 91.94 81 MET A C 1
ATOM 642 O O . MET A 1 81 ? -1.765 14.781 1.708 1 91.94 81 MET A O 1
ATOM 646 N N . CYS A 1 82 ? -1.942 12.727 0.878 1 89.88 82 CYS A N 1
ATOM 647 C CA . CYS A 1 82 ? -3.297 12.555 1.393 1 89.88 82 CYS A CA 1
ATOM 648 C C . CYS A 1 82 ? -3.291 12.43 2.912 1 89.88 82 CYS A C 1
ATOM 650 O O . CYS A 1 82 ? -4.148 12.992 3.59 1 89.88 82 CYS A O 1
ATOM 652 N N . PHE A 1 83 ? -2.314 11.703 3.414 1 83.94 83 PHE A N 1
ATOM 653 C CA . PHE A 1 83 ? -2.123 11.531 4.848 1 83.94 83 PHE A CA 1
ATOM 654 C C . PHE A 1 83 ? -2.025 12.883 5.547 1 83.94 83 PHE A C 1
ATOM 656 O O . PHE A 1 83 ? -2.691 13.109 6.562 1 83.94 83 PHE A O 1
ATOM 663 N N . ASN A 1 84 ? -1.254 13.773 5.09 1 83.62 84 ASN A N 1
ATOM 664 C CA . ASN A 1 84 ? -0.973 15.055 5.719 1 83.62 84 ASN A CA 1
ATOM 665 C C . ASN A 1 84 ? -2.176 15.992 5.641 1 83.62 84 ASN A C 1
ATOM 667 O O . ASN A 1 84 ? -2.33 16.891 6.48 1 83.62 84 ASN A O 1
ATOM 671 N N . ARG A 1 85 ? -3.109 15.672 4.633 1 83.75 85 ARG A N 1
ATOM 672 C CA . ARG A 1 85 ? -4.234 16.578 4.441 1 83.75 85 ARG A CA 1
ATOM 673 C C . ARG A 1 85 ? -5.52 15.984 5.012 1 83.75 85 ARG A C 1
ATOM 675 O O . ARG A 1 85 ? -6.336 16.703 5.594 1 83.75 85 ARG A O 1
ATOM 682 N N . LEU A 1 86 ? -5.68 14.695 4.875 1 80.88 86 LEU A N 1
ATOM 683 C CA . LEU A 1 86 ? -6.961 14.07 5.18 1 80.88 86 LEU A CA 1
ATOM 684 C C . LEU A 1 86 ? -6.891 13.297 6.492 1 80.88 86 LEU A C 1
ATOM 686 O O . LEU A 1 86 ? -7.922 12.953 7.074 1 80.88 86 LEU A O 1
ATOM 690 N N . GLY A 1 87 ? -5.684 13.039 6.949 1 77.38 87 GLY A N 1
ATOM 691 C CA . GLY A 1 87 ? -5.512 12.094 8.047 1 77.38 87 GLY A CA 1
ATOM 692 C C . GLY A 1 87 ? -5.367 10.656 7.582 1 77.38 87 GLY A C 1
ATOM 693 O O . GLY A 1 87 ? -5.613 10.352 6.414 1 77.38 87 GLY A O 1
ATOM 694 N N . ILE A 1 88 ? -4.965 9.805 8.492 1 78.06 88 ILE A N 1
ATOM 695 C CA . ILE A 1 88 ? -4.609 8.43 8.172 1 78.06 88 ILE A CA 1
ATOM 696 C C . ILE A 1 88 ? -5.871 7.633 7.836 1 78.06 88 ILE A C 1
ATOM 698 O O . ILE A 1 88 ? -5.938 6.977 6.797 1 78.06 88 ILE A O 1
ATOM 702 N N . ALA A 1 89 ? -6.898 7.766 8.594 1 74.56 89 ALA A N 1
ATOM 703 C CA . ALA A 1 89 ? -8.102 6.941 8.469 1 74.56 89 ALA A CA 1
ATOM 704 C C . ALA A 1 89 ? -8.812 7.215 7.145 1 74.56 89 ALA A C 1
ATOM 706 O O . ALA A 1 89 ? -9.203 6.281 6.438 1 74.56 89 ALA A O 1
ATOM 707 N N . ILE A 1 90 ? -8.898 8.422 6.793 1 77.56 90 ILE A N 1
ATOM 708 C CA . ILE A 1 90 ? -9.602 8.797 5.57 1 77.56 90 ILE A CA 1
ATOM 709 C C . ILE A 1 90 ? -8.766 8.406 4.355 1 77.56 90 ILE A C 1
ATOM 711 O O . ILE A 1 90 ? -9.297 7.879 3.373 1 77.56 90 ILE A O 1
ATOM 715 N N . THR A 1 91 ? -7.508 8.633 4.418 1 83.19 91 THR A N 1
ATOM 716 C CA . THR A 1 91 ? -6.605 8.266 3.33 1 83.19 91 THR A CA 1
ATOM 717 C C . THR A 1 91 ? -6.672 6.766 3.057 1 83.19 91 THR A C 1
ATOM 719 O O . THR A 1 91 ? -6.832 6.344 1.908 1 83.19 91 THR A O 1
ATOM 722 N N . ILE A 1 92 ? -6.633 6.02 4.105 1 79.62 92 ILE A N 1
ATOM 723 C CA . ILE A 1 92 ? -6.641 4.566 3.969 1 79.62 92 ILE A CA 1
ATOM 724 C C . ILE A 1 92 ? -8.008 4.102 3.479 1 79.62 92 ILE A C 1
ATOM 726 O O . ILE A 1 92 ? -8.102 3.25 2.592 1 79.62 92 ILE A O 1
ATOM 730 N N . SER A 1 93 ? -9.039 4.688 3.955 1 76.62 93 SER A N 1
ATOM 731 C CA . SER A 1 93 ? -10.391 4.281 3.578 1 76.62 93 SER A CA 1
ATOM 732 C C . SER A 1 93 ? -10.648 4.539 2.096 1 76.62 93 SER A C 1
ATOM 734 O O . SER A 1 93 ? -11.156 3.664 1.391 1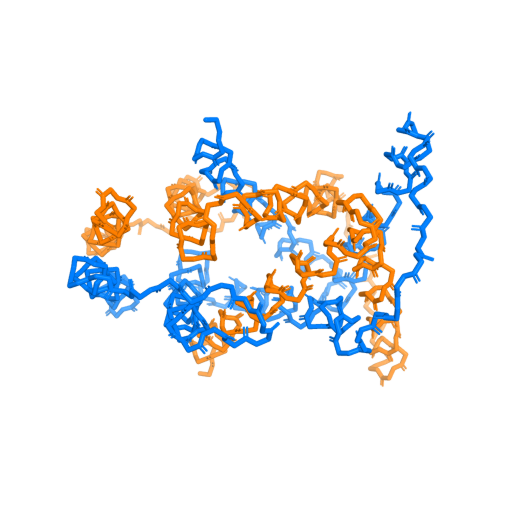 76.62 93 SER A O 1
ATOM 736 N N . LEU A 1 94 ? -10.305 5.676 1.638 1 80.5 94 LEU A N 1
ATOM 737 C CA . LEU A 1 94 ? -10.516 6.02 0.235 1 80.5 94 LEU A CA 1
ATOM 738 C C . LEU A 1 94 ? -9.594 5.207 -0.667 1 80.5 94 LEU A C 1
ATOM 740 O O . LEU A 1 94 ? -9.992 4.781 -1.753 1 80.5 94 LEU A O 1
ATOM 744 N N . GLY A 1 95 ? -8.367 5.02 -0.214 1 84.94 95 GLY A N 1
ATOM 745 C CA . GLY A 1 95 ? -7.461 4.141 -0.935 1 84.94 95 GLY A CA 1
ATOM 746 C C . GLY A 1 95 ? -7.988 2.723 -1.072 1 84.94 95 GLY A C 1
ATOM 747 O O . GLY A 1 95 ? -7.883 2.117 -2.141 1 84.94 95 GLY A O 1
ATOM 748 N N . LEU A 1 96 ? -8.516 2.27 -0.026 1 77.19 96 LEU A N 1
ATOM 749 C CA . LEU A 1 96 ? -9.07 0.921 -0.008 1 77.19 96 LEU A CA 1
ATOM 750 C C . LEU A 1 96 ? -10.227 0.797 -0.993 1 77.19 96 LEU A C 1
ATOM 752 O O . LEU A 1 96 ? -10.375 -0.228 -1.662 1 77.19 96 LEU A O 1
ATOM 756 N N . LEU A 1 97 ? -11.023 1.787 -1.038 1 77.12 97 LEU A N 1
ATOM 757 C CA . LEU A 1 97 ? -12.117 1.799 -2 1 77.12 97 LEU A CA 1
ATOM 758 C C . LEU A 1 97 ? -11.586 1.695 -3.428 1 77.12 97 LEU A C 1
ATOM 760 O O . LEU A 1 97 ? -12.07 0.881 -4.215 1 77.12 97 LEU A O 1
ATOM 764 N N . GLY A 1 98 ? -10.68 2.496 -3.723 1 81.25 98 GLY A N 1
ATOM 765 C CA . GLY A 1 98 ? -10.07 2.447 -5.043 1 81.25 98 GLY A CA 1
ATOM 766 C C . GLY A 1 98 ? -9.414 1.114 -5.352 1 81.25 98 GLY A C 1
ATOM 767 O O . GLY A 1 98 ? -9.586 0.571 -6.445 1 81.25 98 GLY A O 1
ATOM 768 N N . GLN A 1 99 ? -8.719 0.642 -4.34 1 83.62 99 GLN A N 1
ATOM 769 C CA . GLN A 1 99 ? -8.031 -0.638 -4.496 1 83.62 99 GLN A CA 1
ATOM 770 C C . GLN A 1 99 ? -9.031 -1.773 -4.699 1 83.62 99 GLN A C 1
ATOM 772 O O . GLN A 1 99 ? -8.812 -2.66 -5.523 1 83.62 99 GLN A O 1
ATOM 777 N N . SER A 1 100 ? -10.055 -1.811 -3.951 1 75.69 100 SER A N 1
ATOM 778 C CA . SER A 1 100 ? -11.055 -2.873 -4.027 1 75.69 100 SER A CA 1
ATOM 779 C C . SER A 1 100 ? -11.75 -2.881 -5.387 1 75.69 100 SER A C 1
ATOM 781 O O . SER A 1 100 ? -11.953 -3.941 -5.98 1 75.69 100 SER A O 1
ATOM 783 N N . LEU A 1 101 ? -12.141 -1.791 -5.832 1 78 101 LEU A N 1
ATOM 784 C CA . LEU A 1 101 ? -12.828 -1.69 -7.117 1 78 101 LEU A CA 1
ATOM 785 C C . LEU A 1 101 ? -11.953 -2.221 -8.25 1 78 101 LEU A C 1
ATOM 787 O O . LEU A 1 101 ? -12.391 -3.043 -9.047 1 78 101 LEU A O 1
ATOM 791 N N . PHE A 1 102 ? -10.727 -1.9 -8.211 1 83.38 102 PHE A N 1
ATOM 792 C CA . PHE A 1 102 ? -9.867 -2.234 -9.336 1 83.38 102 PHE A CA 1
ATOM 793 C C . PHE A 1 102 ? -9.352 -3.662 -9.219 1 83.38 102 PHE A C 1
ATOM 795 O O . PHE A 1 102 ? -9.148 -4.344 -10.227 1 83.38 102 PHE A O 1
ATOM 802 N N . SER A 1 103 ? -9.125 -4.055 -8 1 81.62 103 SER A N 1
ATOM 803 C CA . SER A 1 103 ? -8.703 -5.438 -7.828 1 81.62 103 SER A CA 1
ATOM 804 C C . SER A 1 103 ? -9.766 -6.41 -8.328 1 81.62 103 SER A C 1
ATOM 806 O O . SER A 1 103 ? -9.438 -7.453 -8.898 1 81.62 103 SER A O 1
ATOM 808 N N . CYS A 1 104 ? -10.984 -6.094 -8.133 1 77.06 104 CYS A N 1
ATOM 809 C CA . CYS A 1 104 ? -12.086 -6.918 -8.625 1 77.06 104 CYS A CA 1
ATOM 810 C C . CYS A 1 104 ? -12.102 -6.957 -10.148 1 77.06 104 CYS A C 1
ATOM 812 O O . CYS A 1 104 ? -12.336 -8.008 -10.75 1 77.06 104 CYS A O 1
ATOM 814 N N . ILE A 1 105 ? -11.875 -5.848 -10.68 1 82.12 105 ILE A N 1
ATOM 815 C CA . ILE A 1 105 ? -11.844 -5.754 -12.133 1 82.12 105 ILE A CA 1
ATOM 816 C C . ILE A 1 105 ? -10.703 -6.613 -12.68 1 82.12 105 ILE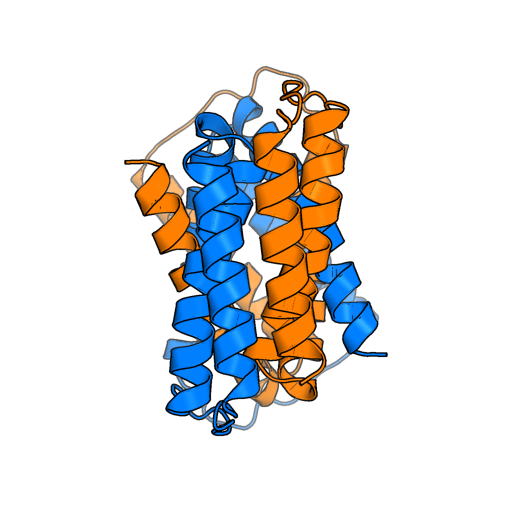 A C 1
ATOM 818 O O . ILE A 1 105 ? -10.891 -7.363 -13.641 1 82.12 105 ILE A O 1
ATOM 822 N N . ILE A 1 106 ? -9.609 -6.594 -12.086 1 83.12 106 ILE A N 1
ATOM 823 C CA . ILE A 1 106 ? -8.445 -7.348 -12.531 1 83.12 106 ILE A CA 1
ATOM 824 C C . ILE A 1 106 ? -8.711 -8.844 -12.391 1 83.12 106 ILE A C 1
ATOM 826 O O . ILE A 1 106 ? -8.445 -9.617 -13.312 1 83.12 106 ILE A O 1
ATOM 830 N N . ASP A 1 107 ? -9.242 -9.219 -11.258 1 78.19 107 ASP A N 1
ATOM 831 C CA . ASP A 1 107 ? -9.508 -10.633 -11.008 1 78.19 107 ASP A CA 1
ATOM 832 C C . ASP A 1 107 ? -10.61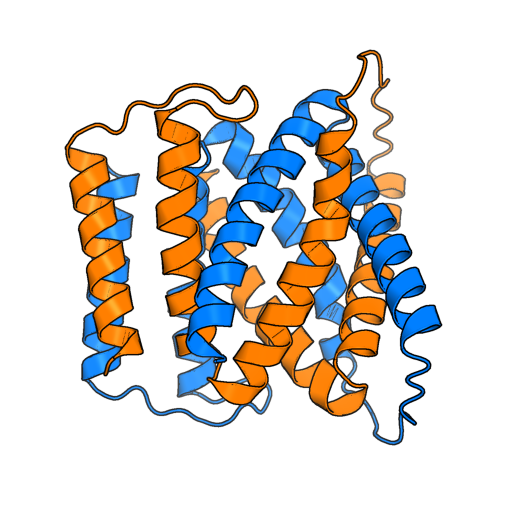7 -11.156 -11.922 1 78.19 107 ASP A C 1
ATOM 834 O O . ASP A 1 107 ? -10.547 -12.289 -12.398 1 78.19 107 ASP A O 1
ATOM 838 N N . HIS A 1 108 ? -11.609 -10.328 -12.133 1 76.62 108 HIS A N 1
ATOM 839 C CA . HIS A 1 108 ? -12.766 -10.734 -12.922 1 76.62 108 HIS A CA 1
ATOM 840 C C . HIS A 1 108 ? -12.391 -10.938 -14.383 1 76.62 108 HIS A C 1
ATOM 842 O O . HIS A 1 108 ? -12.836 -11.898 -15.016 1 76.62 108 HIS A O 1
ATOM 848 N N . PHE A 1 109 ? -11.602 -10.086 -14.898 1 83.44 109 PHE A N 1
ATOM 849 C CA . PHE A 1 109 ? -11.273 -10.133 -16.312 1 83.44 109 PHE A CA 1
ATOM 850 C C . PHE A 1 109 ? -9.938 -10.828 -16.531 1 83.44 109 PHE A C 1
ATOM 852 O O . PHE A 1 109 ? -9.547 -11.094 -17.672 1 83.44 109 PHE A O 1
ATOM 859 N N . GLY A 1 110 ? -9.242 -11.148 -15.453 1 81.75 110 GLY A N 1
ATOM 860 C CA . GLY A 1 110 ? -7.93 -11.75 -15.586 1 81.75 110 GLY A CA 1
ATOM 861 C C . GLY A 1 110 ? -6.922 -10.844 -16.266 1 81.75 110 GLY A C 1
ATOM 862 O O . GLY A 1 110 ? -6.164 -11.289 -17.125 1 81.75 110 GLY A O 1
ATOM 863 N N . LEU A 1 111 ? -7.031 -9.672 -15.883 1 83.5 111 LEU A N 1
ATOM 864 C CA . LEU A 1 111 ? -6.133 -8.703 -16.5 1 83.5 111 LEU A CA 1
ATOM 865 C C . LEU A 1 111 ? -4.68 -9.023 -16.172 1 83.5 111 LEU A C 1
ATOM 867 O O . LEU A 1 111 ? -4.383 -9.547 -15.094 1 83.5 111 LEU A O 1
ATOM 871 N N . PHE A 1 112 ? -3.691 -8.758 -17.109 1 84.38 112 PHE A N 1
ATOM 872 C CA . PHE A 1 112 ? -2.252 -8.945 -16.984 1 84.38 112 PHE A CA 1
ATOM 873 C C . PHE A 1 112 ? -1.9 -10.422 -16.891 1 84.38 112 PHE A C 1
ATOM 875 O O . PHE A 1 112 ? -0.81 -10.781 -16.453 1 84.38 112 PHE A O 1
ATOM 882 N N . GLY A 1 113 ? -2.852 -11.289 -17.156 1 77.44 113 GLY A N 1
ATOM 883 C CA . GLY A 1 113 ? -2.582 -12.719 -17.234 1 77.44 113 GLY A CA 1
ATOM 884 C C . GLY A 1 113 ? -2.818 -13.445 -15.93 1 77.44 113 GLY A C 1
ATOM 885 O O . GLY A 1 113 ? -2.354 -14.57 -15.75 1 77.44 113 GLY A O 1
ATOM 886 N N . VAL A 1 114 ? -3.512 -12.742 -15.062 1 74.94 114 VAL A N 1
ATOM 887 C CA . VAL A 1 114 ? -3.797 -13.391 -13.781 1 74.94 114 VAL A CA 1
ATOM 888 C C . VAL A 1 114 ? -4.953 -14.375 -13.945 1 74.94 114 VAL A C 1
ATOM 890 O O . VAL A 1 114 ? -5.738 -14.266 -14.898 1 74.94 114 VAL A O 1
ATOM 893 N N . LYS A 1 115 ? -4.93 -15.328 -13.062 1 75.62 115 LYS A N 1
ATOM 894 C CA . LYS A 1 115 ? -6.016 -16.297 -13.109 1 75.62 115 LYS A CA 1
ATOM 895 C C . LYS A 1 115 ? -7.363 -15.641 -12.844 1 75.62 115 LYS A C 1
ATOM 897 O O . LYS A 1 115 ? -7.496 -14.828 -11.93 1 75.62 115 LYS A O 1
ATOM 902 N N . ILE A 1 116 ? -8.281 -15.977 -13.789 1 72.38 116 ILE A N 1
ATOM 903 C CA . ILE A 1 116 ? -9.625 -15.43 -13.664 1 72.38 116 ILE A CA 1
ATOM 904 C C . ILE A 1 116 ? -10.312 -16.031 -12.438 1 72.38 116 ILE A C 1
ATOM 906 O O . ILE A 1 116 ? -10.383 -17.266 -12.305 1 72.38 116 ILE A O 1
ATOM 910 N N . ASN A 1 117 ? -10.43 -15.273 -11.453 1 68.81 117 ASN A N 1
ATOM 911 C CA . ASN A 1 117 ? -11.258 -15.648 -10.312 1 68.81 117 ASN A CA 1
ATOM 912 C C . ASN A 1 117 ? -12.641 -15 -10.391 1 68.81 117 ASN A C 1
ATOM 914 O O . ASN A 1 117 ? -12.797 -13.828 -10.07 1 68.81 117 ASN A O 1
ATOM 918 N N . LYS A 1 118 ? -13.617 -15.797 -10.938 1 62.19 118 LYS A N 1
ATOM 919 C CA . LYS A 1 118 ? -14.953 -15.258 -11.148 1 62.19 118 LYS A CA 1
ATOM 920 C C . LYS A 1 118 ? -15.602 -14.883 -9.812 1 62.19 118 LYS A C 1
ATOM 922 O O . LYS A 1 118 ? -15.5 -15.625 -8.836 1 62.19 118 LYS A O 1
ATOM 927 N N . PHE A 1 119 ? -15.82 -13.586 -9.656 1 60.69 119 PHE A N 1
ATOM 928 C CA . PHE A 1 119 ? -16.469 -13.094 -8.445 1 60.69 119 PHE A CA 1
ATOM 929 C C . PHE A 1 119 ? -17.812 -13.773 -8.234 1 60.69 119 PHE A C 1
ATOM 931 O O . PHE A 1 119 ? -18.672 -13.742 -9.117 1 60.69 119 PHE A O 1
ATOM 938 N N . HIS A 1 120 ? -17.75 -14.719 -7.289 1 60.09 120 HIS A N 1
ATOM 939 C CA . HIS A 1 120 ? -19.047 -15.258 -6.914 1 60.09 120 HIS A CA 1
ATOM 940 C C . HIS A 1 120 ? -19.906 -14.188 -6.242 1 60.09 120 HIS A C 1
ATOM 942 O O . HIS A 1 120 ? -19.391 -13.18 -5.766 1 60.09 120 HIS A O 1
ATOM 948 N N . LYS A 1 121 ? -21.266 -14.141 -6.391 1 60.59 121 LYS A N 1
ATOM 949 C CA . LYS A 1 121 ? -22.266 -13.242 -5.84 1 60.59 121 LYS A CA 1
ATOM 950 C C . LYS A 1 121 ? -21.875 -12.773 -4.441 1 60.59 121 LYS A C 1
ATOM 952 O O . LYS A 1 121 ? -22.047 -11.594 -4.105 1 60.59 121 LYS A O 1
ATOM 957 N N . ASN A 1 122 ? -21.328 -13.586 -3.752 1 60.66 122 ASN A N 1
ATOM 958 C CA . ASN A 1 122 ? -20.969 -13.297 -2.365 1 60.66 122 ASN A CA 1
ATOM 959 C C . ASN A 1 122 ? -19.812 -12.305 -2.279 1 60.66 122 ASN A C 1
ATOM 961 O O . ASN A 1 122 ? -19.766 -11.477 -1.374 1 60.66 122 ASN A O 1
ATOM 965 N N . LYS A 1 123 ? -18.984 -12.312 -3.242 1 65.75 123 LYS A N 1
ATOM 966 C CA . LYS A 1 123 ? -17.875 -11.367 -3.258 1 65.75 123 LYS A CA 1
ATOM 967 C C . LYS A 1 123 ? -18.344 -9.961 -3.586 1 65.75 123 LYS A C 1
ATOM 969 O O . LYS A 1 123 ? -17.844 -8.984 -3.02 1 65.75 123 LYS A O 1
ATOM 974 N N . ILE A 1 124 ? -19.391 -10.016 -4.316 1 68.06 124 ILE A N 1
ATOM 975 C CA . ILE A 1 124 ? -19.953 -8.734 -4.707 1 68.06 124 ILE A CA 1
ATOM 976 C C . ILE A 1 124 ? -20.594 -8.062 -3.492 1 68.06 124 ILE A C 1
ATOM 978 O O . ILE A 1 124 ? -20.438 -6.855 -3.285 1 68.06 124 ILE A O 1
ATOM 982 N N . ILE A 1 125 ? -21.25 -8.844 -2.744 1 71.62 125 ILE A N 1
ATOM 983 C CA . ILE A 1 125 ? -21.906 -8.312 -1.562 1 71.62 125 ILE A CA 1
ATOM 984 C C . ILE A 1 125 ? -20.875 -7.77 -0.585 1 71.62 125 ILE A C 1
ATOM 986 O O . ILE A 1 125 ? -21.031 -6.68 -0.035 1 71.62 125 ILE A O 1
ATOM 990 N N . GLY A 1 126 ? -19.859 -8.586 -0.401 1 68.88 126 GLY A N 1
ATOM 991 C CA . GLY A 1 126 ? -18.797 -8.133 0.478 1 68.88 126 GLY A CA 1
ATOM 992 C C . GLY A 1 126 ? -18.125 -6.855 0.005 1 68.88 126 GLY A C 1
ATOM 993 O O . GLY A 1 126 ? -17.891 -5.941 0.798 1 68.88 126 GLY A O 1
ATOM 994 N N . PHE A 1 127 ? -18 -6.832 -1.24 1 68.12 127 PHE A N 1
ATOM 995 C CA . PHE A 1 127 ? -17.406 -5.645 -1.849 1 68.12 127 PHE A CA 1
ATOM 996 C C . PHE A 1 127 ? -18.297 -4.426 -1.638 1 68.12 127 PHE A C 1
ATOM 998 O O . PHE A 1 127 ? -17.812 -3.348 -1.292 1 68.12 127 PHE A O 1
ATOM 1005 N N . LEU A 1 128 ? -19.547 -4.613 -1.809 1 72.44 128 LEU A N 1
ATOM 1006 C CA . LEU A 1 128 ? -20.5 -3.527 -1.65 1 72.44 128 LEU A CA 1
ATOM 1007 C C . LEU A 1 128 ? -20.516 -3.027 -0.209 1 72.44 128 LEU A C 1
ATOM 1009 O O . LEU A 1 128 ? -20.656 -1.824 0.033 1 72.44 128 LEU A O 1
ATOM 1013 N N . LEU A 1 129 ? -20.406 -3.924 0.645 1 73.06 129 LEU A N 1
ATOM 1014 C CA . LEU A 1 129 ? -20.391 -3.553 2.055 1 73.06 129 LEU A CA 1
ATOM 1015 C C . LEU A 1 129 ? -19.141 -2.75 2.393 1 73.06 129 LEU A C 1
ATOM 1017 O O . LEU A 1 129 ? -19.203 -1.776 3.146 1 73.06 129 LEU A O 1
ATOM 1021 N N . VAL A 1 130 ? -18.078 -3.191 1.825 1 68.88 130 VAL A N 1
ATOM 1022 C CA . VAL A 1 130 ? -16.828 -2.465 2.025 1 68.88 130 VAL A CA 1
ATOM 1023 C C . VAL A 1 130 ? -16.969 -1.05 1.466 1 68.88 130 VAL A C 1
ATOM 1025 O O . VAL A 1 130 ? -16.625 -0.075 2.143 1 68.88 130 VAL A O 1
ATOM 1028 N N . LEU A 1 131 ? -17.516 -0.992 0.306 1 67.06 131 LEU A N 1
ATOM 1029 C CA . LEU A 1 131 ? -17.719 0.306 -0.328 1 67.06 131 LEU A CA 1
ATOM 1030 C C . LEU A 1 131 ? -18.609 1.192 0.525 1 67.06 131 LEU A C 1
ATOM 1032 O O . LEU A 1 131 ? -18.328 2.379 0.708 1 67.06 131 LEU A O 1
ATOM 1036 N N . PHE A 1 132 ? -19.594 0.598 1.047 1 73.19 132 PHE A N 1
ATOM 1037 C CA . PHE A 1 132 ? -20.547 1.336 1.871 1 73.19 132 PHE A CA 1
ATOM 1038 C C . PHE A 1 132 ? -19.891 1.827 3.152 1 73.19 132 PHE A C 1
ATOM 1040 O O . PHE A 1 132 ? -20.094 2.969 3.566 1 73.19 132 PHE A O 1
ATOM 1047 N N . GLY A 1 133 ? -19.172 1.014 3.752 1 69.81 133 GLY A N 1
ATOM 1048 C CA . GLY A 1 133 ? -18.453 1.398 4.957 1 69.81 133 GLY A CA 1
ATOM 1049 C C . GLY A 1 133 ? -17.469 2.543 4.73 1 69.81 133 GLY A C 1
ATOM 1050 O O . GLY A 1 133 ? -17.422 3.479 5.531 1 69.81 133 GLY A O 1
ATOM 1051 N N . ILE A 1 134 ? -16.797 2.553 3.664 1 66 134 ILE A N 1
ATOM 1052 C CA . ILE A 1 134 ? -15.859 3.615 3.309 1 66 134 ILE A CA 1
ATOM 1053 C C . ILE A 1 134 ? -16.625 4.93 3.129 1 66 134 ILE A C 1
ATOM 1055 O O . ILE A 1 134 ? -16.172 5.98 3.594 1 66 134 ILE A O 1
ATOM 1059 N N . CYS A 1 135 ? -17.672 4.84 2.404 1 66.19 135 CYS A N 1
ATOM 1060 C CA . CYS A 1 135 ? -18.484 6.023 2.17 1 66.19 135 CYS A CA 1
ATOM 1061 C C . CYS A 1 135 ? -18.922 6.656 3.486 1 66.19 135 CYS A C 1
ATOM 1063 O O . CYS A 1 135 ? -18.891 7.879 3.633 1 66.19 135 CYS A O 1
ATOM 1065 N N . ILE A 1 136 ? -19.281 5.879 4.41 1 69.31 136 ILE A N 1
ATOM 1066 C CA . ILE A 1 136 ? -19.734 6.387 5.699 1 69.31 136 ILE A CA 1
ATOM 1067 C C . ILE A 1 136 ? -18.578 7.051 6.438 1 69.31 136 ILE A C 1
ATOM 1069 O O . ILE A 1 136 ? -18.734 8.125 7.02 1 69.31 136 ILE A O 1
ATOM 1073 N N . MET A 1 137 ? -17.469 6.488 6.402 1 65.12 137 MET A N 1
ATOM 1074 C CA . MET A 1 137 ? -16.281 7.008 7.086 1 65.12 137 MET A CA 1
ATOM 1075 C C . MET A 1 137 ? -15.844 8.336 6.484 1 65.12 137 MET A C 1
ATOM 1077 O O . MET A 1 137 ? -15.359 9.219 7.199 1 65.12 137 MET A O 1
ATOM 1081 N N . THR A 1 138 ? -15.922 8.438 5.188 1 61.28 138 THR A N 1
ATOM 1082 C CA . THR A 1 138 ? -15.438 9.617 4.48 1 61.28 138 THR A CA 1
ATOM 1083 C C . THR A 1 138 ? -16.422 10.773 4.621 1 61.28 138 THR A C 1
ATOM 1085 O O . THR A 1 138 ? -16.016 11.938 4.711 1 61.28 138 THR A O 1
ATOM 1088 N N . PHE A 1 139 ? -17.594 10.469 4.441 1 59.69 139 PHE A N 1
ATOM 1089 C CA . PHE A 1 139 ? -18.578 11.547 4.379 1 59.69 139 PHE A CA 1
ATOM 1090 C C . PHE A 1 139 ? -19.094 11.883 5.773 1 59.69 139 PHE A C 1
ATOM 1092 O O . PHE A 1 139 ? -19.859 12.844 5.941 1 59.69 139 PHE A O 1
ATOM 1099 N N . TYR A 1 140 ? -18.672 11.117 6.777 1 54.91 140 TYR A N 1
ATOM 1100 C CA . TYR A 1 140 ? -19.094 11.57 8.102 1 54.91 140 TYR A CA 1
ATOM 1101 C C . TYR A 1 140 ? -17.891 11.734 9.031 1 54.91 140 TYR A C 1
ATOM 1103 O O . TYR A 1 140 ? -16.922 10.984 8.938 1 54.91 140 TYR A O 1
ATOM 1111 N N . MET B 1 1 ? -9.969 17.734 -3.811 1 82.69 1 MET B N 1
ATOM 1112 C CA . MET B 1 1 ? -8.844 17.281 -4.629 1 82.69 1 MET B CA 1
ATOM 1113 C C . MET B 1 1 ? -8.109 16.125 -3.965 1 82.69 1 MET B C 1
ATOM 1115 O O . MET B 1 1 ? -7.98 15.055 -4.547 1 82.69 1 MET B O 1
ATOM 1119 N N . TYR B 1 2 ? -7.93 16.156 -2.652 1 87.31 2 TYR B N 1
ATOM 1120 C CA . TYR B 1 2 ? -7.133 15.125 -1.988 1 87.31 2 TYR B CA 1
ATOM 1121 C C . TYR B 1 2 ? -7.93 13.844 -1.803 1 87.31 2 TYR B C 1
ATOM 1123 O O . TYR B 1 2 ? -7.363 12.75 -1.771 1 87.31 2 TYR B O 1
ATOM 1131 N N . LYS B 1 3 ? -9.258 14.016 -1.782 1 83.25 3 LYS B N 1
ATOM 1132 C CA . LYS B 1 3 ? -10.086 12.82 -1.677 1 83.25 3 LYS B CA 1
ATOM 1133 C C . LYS B 1 3 ? -10.016 11.992 -2.957 1 83.25 3 LYS B C 1
ATOM 1135 O O . LYS B 1 3 ? -9.906 10.766 -2.906 1 83.25 3 LYS B O 1
ATOM 1140 N N . LEU B 1 4 ? -10.031 12.594 -4.09 1 89.38 4 LEU B N 1
ATOM 1141 C CA . LEU B 1 4 ? -9.93 11.914 -5.379 1 89.38 4 LEU B CA 1
ATOM 1142 C C . LEU B 1 4 ? -8.547 11.312 -5.566 1 89.38 4 LEU B C 1
ATOM 1144 O O . LEU B 1 4 ? -8.406 10.227 -6.137 1 89.38 4 LEU B O 1
ATOM 1148 N N . LEU B 1 5 ? -7.613 12 -5.047 1 93.12 5 LEU B N 1
ATOM 1149 C CA . LEU B 1 5 ? -6.238 11.516 -5.129 1 93.12 5 LEU B CA 1
ATOM 1150 C C . LEU B 1 5 ? -6.07 10.234 -4.324 1 93.12 5 LEU B C 1
ATOM 1152 O O . LEU B 1 5 ? -5.371 9.312 -4.754 1 93.12 5 LEU B O 1
ATOM 1156 N N . ALA B 1 6 ? -6.711 10.258 -3.223 1 89.56 6 ALA B N 1
ATOM 1157 C CA . ALA B 1 6 ? -6.652 9.062 -2.381 1 89.56 6 ALA B CA 1
ATOM 1158 C C . ALA B 1 6 ? -7.309 7.871 -3.074 1 89.56 6 ALA B C 1
ATOM 1160 O O . ALA B 1 6 ? -6.801 6.75 -3.006 1 89.56 6 ALA B O 1
ATOM 1161 N N . LEU B 1 7 ? -8.398 8.148 -3.744 1 85.38 7 LEU B N 1
ATOM 1162 C CA . LEU B 1 7 ? -9.062 7.105 -4.523 1 85.38 7 LEU B CA 1
ATOM 1163 C C . LEU B 1 7 ? -8.164 6.613 -5.652 1 85.38 7 LEU B C 1
ATOM 1165 O O . LEU B 1 7 ? -8.039 5.406 -5.875 1 85.38 7 LEU B O 1
ATOM 1169 N N . PHE B 1 8 ? -7.582 7.484 -6.32 1 93.62 8 PHE B N 1
ATOM 1170 C CA . PHE B 1 8 ? -6.695 7.18 -7.434 1 93.62 8 PHE B CA 1
ATOM 1171 C C . PHE B 1 8 ? -5.477 6.395 -6.957 1 93.62 8 PHE B C 1
ATOM 1173 O O . PHE B 1 8 ? -5 5.496 -7.656 1 93.62 8 PHE B O 1
ATOM 1180 N N . GLN B 1 9 ? -4.98 6.719 -5.836 1 92.38 9 GLN B N 1
ATOM 1181 C CA . GLN B 1 9 ? -3.848 6.004 -5.258 1 92.38 9 GLN B CA 1
ATOM 1182 C C . GLN B 1 9 ? -4.184 4.531 -5.031 1 92.38 9 GLN B C 1
ATOM 1184 O O . GLN B 1 9 ? -3.332 3.66 -5.207 1 92.38 9 GLN B O 1
ATOM 1189 N N . GLY B 1 10 ? -5.383 4.281 -4.641 1 87.81 10 GLY B N 1
ATOM 1190 C CA . GLY B 1 10 ? -5.84 2.91 -4.496 1 87.81 10 GLY B CA 1
ATOM 1191 C C . GLY B 1 10 ? -5.805 2.129 -5.797 1 87.81 10 GLY B C 1
ATOM 1192 O O . GLY B 1 10 ? -5.406 0.962 -5.816 1 87.81 10 GLY B O 1
ATOM 1193 N N . PHE B 1 11 ? -6.207 2.768 -6.809 1 89.5 11 PHE B N 1
ATOM 1194 C CA . PHE B 1 11 ? -6.129 2.188 -8.148 1 89.5 11 PHE B CA 1
ATOM 1195 C C . PHE B 1 11 ? -4.688 1.841 -8.5 1 89.5 11 PHE B C 1
ATOM 1197 O O . PHE B 1 11 ? -4.406 0.74 -8.977 1 89.5 11 PHE B O 1
ATOM 1204 N N . LEU B 1 12 ? -3.803 2.701 -8.266 1 94.06 12 LEU B N 1
ATOM 1205 C CA . LEU B 1 12 ? -2.391 2.477 -8.547 1 94.06 12 LEU B CA 1
ATOM 1206 C C . LEU B 1 12 ? -1.844 1.321 -7.719 1 94.06 12 LEU B C 1
ATOM 1208 O O . LEU B 1 12 ? -1.018 0.542 -8.195 1 94.06 12 LEU B O 1
ATOM 1212 N N . VAL B 1 13 ? -2.336 1.232 -6.504 1 92.12 13 VAL B N 1
ATOM 1213 C CA . VAL B 1 13 ? -1.886 0.163 -5.621 1 92.12 13 VAL B CA 1
ATOM 1214 C C . VAL B 1 13 ? -2.264 -1.192 -6.215 1 92.12 13 VAL B C 1
ATOM 1216 O O . VAL B 1 13 ? -1.453 -2.121 -6.219 1 92.12 13 VAL B O 1
ATOM 1219 N N . SER B 1 14 ? -3.436 -1.342 -6.742 1 88.81 14 SER B N 1
ATOM 1220 C CA . SER B 1 14 ? -3.896 -2.598 -7.328 1 88.81 14 SER B CA 1
ATOM 1221 C C . SER B 1 14 ? -3.037 -3 -8.523 1 88.81 14 SER B C 1
ATOM 1223 O O . SER B 1 14 ? -2.678 -4.168 -8.664 1 88.81 14 SER B O 1
ATOM 1225 N N . ILE B 1 15 ? -2.703 -2.049 -9.305 1 91.44 15 ILE B N 1
ATOM 1226 C CA . ILE B 1 15 ? -1.855 -2.307 -10.461 1 91.44 15 ILE B CA 1
ATOM 1227 C C . ILE B 1 15 ? -0.453 -2.695 -10 1 91.44 15 ILE B C 1
ATOM 1229 O O . ILE B 1 15 ? 0.117 -3.676 -10.484 1 91.44 15 ILE B O 1
ATOM 1233 N N . MET B 1 16 ? 0.03 -1.915 -9.055 1 94 16 MET B N 1
ATOM 1234 C CA . MET B 1 16 ? 1.363 -2.154 -8.508 1 94 16 MET B CA 1
ATOM 1235 C C . MET B 1 16 ? 1.464 -3.555 -7.91 1 94 16 MET B C 1
ATOM 1237 O O . MET B 1 16 ? 2.414 -4.285 -8.195 1 94 16 MET B O 1
ATOM 1241 N N . VAL B 1 17 ? 0.467 -3.943 -7.145 1 90.38 17 VAL B N 1
ATOM 1242 C CA . VAL B 1 17 ? 0.456 -5.242 -6.477 1 90.38 17 VAL B CA 1
ATOM 1243 C C . VAL B 1 17 ? 0.411 -6.355 -7.52 1 90.38 17 VAL B C 1
ATOM 1245 O O . VAL B 1 17 ? 1.111 -7.363 -7.387 1 90.38 17 VAL B O 1
ATOM 1248 N N . SER B 1 18 ? -0.349 -6.188 -8.531 1 90.56 18 SER B N 1
ATOM 1249 C CA . SER B 1 18 ? -0.453 -7.172 -9.602 1 90.56 18 SER B CA 1
ATOM 1250 C C . SER B 1 18 ? 0.873 -7.328 -10.336 1 90.56 18 SER B C 1
ATOM 1252 O O . SER B 1 18 ? 1.356 -8.445 -10.531 1 90.56 18 SER B O 1
ATOM 1254 N N . PHE B 1 19 ? 1.468 -6.219 -10.734 1 93.62 19 PHE B N 1
ATOM 1255 C CA . PHE B 1 19 ? 2.73 -6.246 -11.461 1 93.62 19 PHE B CA 1
ATOM 1256 C C . PHE B 1 19 ? 3.824 -6.902 -10.625 1 93.62 19 PHE B C 1
ATOM 1258 O O . PHE B 1 19 ? 4.562 -7.754 -11.125 1 93.62 19 PHE B O 1
ATOM 1265 N N . ASN B 1 20 ? 3.881 -6.516 -9.359 1 93.62 20 ASN B N 1
ATOM 1266 C CA . ASN B 1 20 ? 4.895 -7.078 -8.469 1 93.62 20 ASN B CA 1
ATOM 1267 C C . ASN B 1 20 ? 4.703 -8.586 -8.289 1 93.62 20 ASN B C 1
ATOM 1269 O O . ASN B 1 20 ? 5.676 -9.344 -8.281 1 93.62 20 ASN B O 1
ATOM 1273 N N . GLY B 1 21 ? 3.484 -8.977 -8.125 1 91.5 21 GLY B N 1
ATOM 1274 C CA . GLY B 1 21 ? 3.184 -10.391 -7.953 1 91.5 21 GLY B CA 1
ATOM 1275 C C . GLY B 1 21 ? 3.551 -11.227 -9.164 1 91.5 21 GLY B C 1
ATOM 1276 O O . GLY B 1 21 ? 4.125 -12.305 -9.031 1 91.5 21 GLY B O 1
ATOM 1277 N N . ILE B 1 22 ? 3.215 -10.719 -10.32 1 91.06 22 ILE B N 1
ATOM 1278 C CA . ILE B 1 22 ? 3.518 -11.438 -11.555 1 91.06 22 ILE B CA 1
ATOM 1279 C C . ILE B 1 22 ? 5.027 -11.461 -11.781 1 91.06 22 ILE B C 1
ATOM 1281 O O . ILE B 1 22 ? 5.586 -12.484 -12.18 1 91.06 22 ILE B O 1
ATOM 1285 N N . LEU B 1 23 ? 5.676 -10.344 -11.539 1 92.06 23 LEU B N 1
ATOM 1286 C CA . LEU B 1 23 ? 7.125 -10.273 -11.664 1 92.06 23 LEU B CA 1
ATOM 1287 C C . LEU B 1 23 ? 7.797 -11.336 -10.797 1 92.06 23 LEU B C 1
ATOM 1289 O O . LEU B 1 23 ? 8.789 -11.938 -11.211 1 92.06 23 LEU B O 1
ATOM 1293 N N . ALA B 1 24 ? 7.207 -11.547 -9.641 1 92.62 24 ALA B N 1
ATOM 1294 C CA . ALA B 1 24 ? 7.777 -12.508 -8.703 1 92.62 24 ALA B CA 1
ATOM 1295 C C . ALA B 1 24 ? 7.73 -13.922 -9.273 1 92.62 24 ALA B C 1
ATOM 1297 O O . ALA B 1 24 ? 8.555 -14.766 -8.922 1 92.62 24 ALA B O 1
ATOM 1298 N N . ASN B 1 25 ? 6.777 -14.188 -10.117 1 89.69 25 ASN B N 1
ATOM 1299 C CA . ASN B 1 25 ? 6.695 -15.492 -10.766 1 89.69 25 ASN B CA 1
ATOM 1300 C C . ASN B 1 25 ? 7.863 -15.719 -11.719 1 89.69 25 ASN B C 1
ATOM 1302 O O . ASN B 1 25 ? 8.234 -16.859 -12 1 89.69 25 ASN B O 1
ATOM 1306 N N . TYR B 1 26 ? 8.469 -14.602 -12.203 1 89.69 26 TYR B N 1
ATOM 1307 C CA . TYR B 1 26 ? 9.578 -14.703 -13.148 1 89.69 26 TYR B CA 1
ATOM 1308 C C . TYR B 1 26 ? 10.914 -14.719 -12.422 1 89.69 26 TYR B C 1
ATOM 1310 O O . TYR B 1 26 ? 11.828 -15.453 -12.805 1 89.69 26 TYR B O 1
ATOM 1318 N N . VAL B 1 27 ? 11.023 -13.984 -11.375 1 91.44 27 VAL B N 1
ATOM 1319 C CA . VAL B 1 27 ? 12.367 -13.742 -10.867 1 91.44 27 VAL B CA 1
ATOM 1320 C C . VAL B 1 27 ? 12.453 -14.195 -9.406 1 91.44 27 VAL B C 1
ATOM 1322 O O . VAL B 1 27 ? 13.539 -14.211 -8.82 1 91.44 27 VAL B O 1
ATOM 1325 N N . GLY B 1 28 ? 11.336 -14.609 -8.828 1 90.62 28 GLY B N 1
ATOM 1326 C CA . GLY B 1 28 ? 11.305 -14.961 -7.418 1 90.62 28 GLY B CA 1
ATOM 1327 C C . GLY B 1 28 ? 10.875 -13.812 -6.527 1 90.62 28 GLY B C 1
ATOM 1328 O O . GLY B 1 28 ? 10.906 -12.648 -6.945 1 90.62 28 GLY B O 1
ATOM 1329 N N . PHE B 1 29 ? 10.555 -14.148 -5.285 1 92.12 29 PHE B N 1
ATOM 1330 C CA . PHE B 1 29 ? 9.977 -13.188 -4.352 1 92.12 29 PHE B CA 1
ATOM 1331 C C . PHE B 1 29 ? 10.984 -12.102 -4.008 1 92.12 29 PHE B C 1
ATOM 1333 O O . PHE B 1 29 ? 10.711 -10.914 -4.191 1 92.12 29 PHE B O 1
ATOM 1340 N N . TYR B 1 30 ? 12.141 -12.492 -3.609 1 93.56 30 TYR B N 1
ATOM 1341 C CA . TYR B 1 30 ? 13.125 -11.539 -3.09 1 93.56 30 TYR B CA 1
ATOM 1342 C C . TYR B 1 30 ? 13.688 -10.672 -4.207 1 93.56 30 TYR B C 1
ATOM 1344 O O . TYR B 1 30 ? 13.852 -9.461 -4.043 1 93.56 30 TYR B O 1
ATOM 1352 N N . ASN B 1 31 ? 13.906 -11.266 -5.32 1 93.19 31 ASN B N 1
ATOM 1353 C CA . ASN B 1 31 ? 14.414 -10.5 -6.461 1 93.19 31 ASN B CA 1
ATOM 1354 C C . ASN B 1 31 ? 13.375 -9.508 -6.973 1 93.19 31 ASN B C 1
ATOM 1356 O O . ASN B 1 31 ? 13.727 -8.422 -7.445 1 93.19 31 ASN B O 1
ATOM 1360 N N . SER B 1 32 ? 12.141 -9.898 -6.922 1 94 32 SER B N 1
ATOM 1361 C CA . SER B 1 32 ? 11.07 -8.977 -7.309 1 94 32 SER B CA 1
ATOM 1362 C C . SER B 1 32 ? 11.062 -7.738 -6.422 1 94 32 SER B C 1
ATOM 1364 O O . SER B 1 32 ? 10.984 -6.613 -6.926 1 94 32 SER B O 1
ATOM 1366 N N . VAL B 1 33 ? 11.211 -7.949 -5.148 1 95.38 33 VAL B N 1
ATOM 1367 C CA . VAL B 1 33 ? 11.242 -6.84 -4.207 1 95.38 33 VAL B CA 1
ATOM 1368 C C . VAL B 1 33 ? 12.453 -5.949 -4.488 1 95.38 33 VAL B C 1
ATOM 1370 O O . VAL B 1 33 ? 12.352 -4.723 -4.445 1 95.38 33 VAL B O 1
ATOM 1373 N N . PHE B 1 34 ? 13.586 -6.602 -4.789 1 95.5 34 PHE B N 1
ATOM 1374 C CA . PHE B 1 34 ? 14.797 -5.863 -5.121 1 95.5 34 PHE B CA 1
ATOM 1375 C C . PHE B 1 34 ? 14.57 -4.973 -6.34 1 95.5 34 PHE B C 1
ATOM 1377 O O . PHE B 1 34 ? 14.906 -3.787 -6.32 1 95.5 34 PHE B O 1
ATOM 1384 N N . ILE B 1 35 ? 14.023 -5.504 -7.395 1 95.19 35 ILE B N 1
ATOM 1385 C CA . ILE B 1 35 ? 13.773 -4.777 -8.633 1 95.19 35 ILE B CA 1
ATOM 1386 C C . ILE B 1 35 ? 12.805 -3.625 -8.375 1 95.19 35 ILE B C 1
ATOM 1388 O O . ILE B 1 35 ? 13.016 -2.506 -8.844 1 95.19 35 ILE B O 1
ATOM 1392 N N . VAL B 1 36 ? 11.812 -3.879 -7.633 1 95.75 36 VAL B N 1
ATOM 1393 C CA . VAL B 1 36 ? 10.781 -2.893 -7.324 1 95.75 36 VAL B CA 1
ATOM 1394 C C . VAL B 1 36 ? 11.406 -1.695 -6.613 1 95.75 36 VAL B C 1
ATOM 1396 O O . VAL B 1 36 ? 11.172 -0.546 -6.988 1 95.75 36 VAL B O 1
ATOM 1399 N N . HIS B 1 37 ? 12.203 -1.912 -5.613 1 96.44 37 HIS B N 1
ATOM 1400 C CA . HIS B 1 37 ? 12.828 -0.828 -4.863 1 96.44 37 HIS B CA 1
ATOM 1401 C C . HIS B 1 37 ? 13.891 -0.121 -5.695 1 96.44 37 HIS B C 1
ATOM 1403 O O . HIS B 1 37 ? 14.07 1.094 -5.582 1 96.44 37 HIS B O 1
ATOM 1409 N N . LEU B 1 38 ? 14.594 -0.865 -6.488 1 96.88 38 LEU B N 1
ATOM 1410 C CA . LEU B 1 38 ? 15.602 -0.264 -7.359 1 96.88 38 LEU B CA 1
ATOM 1411 C C . LEU B 1 38 ? 14.945 0.668 -8.375 1 96.88 38 LEU B C 1
ATOM 1413 O O . LEU B 1 38 ? 15.375 1.814 -8.539 1 96.88 38 LEU B O 1
ATOM 1417 N N . VAL B 1 39 ? 13.969 0.167 -9.094 1 97.12 39 VAL B N 1
ATOM 1418 C CA . VAL B 1 39 ? 13.25 0.966 -10.086 1 97.12 39 VAL B CA 1
ATOM 1419 C C . VAL B 1 39 ? 12.594 2.162 -9.398 1 97.12 39 VAL B C 1
ATOM 1421 O O . VAL B 1 39 ? 12.578 3.268 -9.945 1 97.12 39 VAL B O 1
ATOM 1424 N N . GLY B 1 40 ? 12.023 1.897 -8.18 1 97 40 GLY B N 1
ATOM 1425 C CA . GLY B 1 40 ? 11.469 2.996 -7.402 1 97 40 GLY B CA 1
ATOM 1426 C C . GLY B 1 40 ? 12.492 4.066 -7.074 1 97 40 GLY B C 1
ATOM 1427 O O . GLY B 1 40 ? 12.219 5.262 -7.223 1 97 40 GLY B O 1
ATOM 1428 N N . LEU B 1 41 ? 13.617 3.674 -6.695 1 97.12 41 LEU B N 1
ATOM 1429 C CA . LEU B 1 41 ? 14.68 4.609 -6.344 1 97.12 41 LEU B CA 1
ATOM 1430 C C . LEU B 1 41 ? 15.117 5.414 -7.559 1 97.12 41 LEU B C 1
ATOM 1432 O O . LEU B 1 41 ? 15.281 6.637 -7.477 1 97.12 41 LEU B O 1
ATOM 1436 N N . ILE B 1 42 ? 15.336 4.75 -8.625 1 97.44 42 ILE B N 1
ATOM 1437 C CA . ILE B 1 42 ? 15.719 5.422 -9.859 1 97.44 42 ILE B CA 1
ATOM 1438 C C . ILE B 1 42 ? 14.648 6.434 -10.258 1 97.44 42 ILE B C 1
ATOM 1440 O O . ILE B 1 42 ? 14.953 7.57 -10.617 1 97.44 42 ILE B O 1
ATOM 1444 N N . SER B 1 43 ? 13.398 6.051 -10.188 1 96.88 43 SER B N 1
ATOM 1445 C CA . SER B 1 43 ? 12.273 6.906 -10.555 1 96.88 43 SER B CA 1
ATOM 1446 C C . SER B 1 43 ? 12.234 8.164 -9.695 1 96.88 43 SER B C 1
ATOM 1448 O O . SER B 1 43 ? 12.047 9.266 -10.211 1 96.88 43 SER B O 1
ATOM 1450 N N . ILE B 1 44 ? 12.414 8.023 -8.406 1 95.88 44 ILE B N 1
ATOM 1451 C CA . ILE B 1 44 ? 12.305 9.172 -7.52 1 95.88 44 ILE B CA 1
ATOM 1452 C C . ILE B 1 44 ? 13.523 10.078 -7.699 1 95.88 44 ILE B C 1
ATOM 1454 O O . ILE B 1 44 ? 13.422 11.305 -7.59 1 95.88 44 ILE B O 1
ATOM 1458 N N . ILE B 1 45 ? 14.68 9.508 -7.938 1 95.62 45 ILE B N 1
ATOM 1459 C CA . ILE B 1 45 ? 15.867 10.312 -8.211 1 95.62 45 ILE B CA 1
ATOM 1460 C C . ILE B 1 45 ? 15.625 11.188 -9.438 1 95.62 45 ILE B C 1
ATOM 1462 O O . ILE B 1 45 ? 15.969 12.375 -9.438 1 95.62 45 ILE B O 1
ATOM 1466 N N . LEU B 1 46 ? 15.031 10.602 -10.461 1 95.25 46 LEU B N 1
ATOM 1467 C CA . LEU B 1 46 ? 14.703 11.359 -11.664 1 95.25 46 LEU B CA 1
ATOM 1468 C C . LEU B 1 46 ? 13.742 12.5 -11.336 1 95.25 46 LEU B C 1
ATOM 1470 O O . LEU B 1 46 ? 13.922 13.625 -11.828 1 95.25 46 LEU B O 1
ATOM 1474 N N . ILE B 1 47 ? 12.773 12.289 -10.516 1 94.06 47 ILE B N 1
ATOM 1475 C CA . ILE B 1 47 ? 11.805 13.305 -10.125 1 94.06 47 ILE B CA 1
ATOM 1476 C C . ILE B 1 47 ? 12.508 14.398 -9.32 1 94.06 47 ILE B C 1
ATOM 1478 O O . ILE B 1 47 ? 12.234 15.586 -9.516 1 94.06 47 ILE B O 1
ATOM 1482 N N . LEU B 1 48 ? 13.414 13.977 -8.406 1 93 48 LEU B N 1
ATOM 1483 C CA . LEU B 1 48 ? 14.125 14.938 -7.562 1 93 48 LEU B CA 1
ATOM 1484 C C . LEU B 1 48 ? 15.008 15.852 -8.398 1 93 48 LEU B C 1
ATOM 1486 O O . LEU B 1 48 ? 15.148 17.031 -8.102 1 93 48 LEU B O 1
ATOM 1490 N N . ILE B 1 49 ? 15.648 15.289 -9.352 1 92.19 49 ILE B N 1
ATOM 1491 C CA . ILE B 1 49 ? 16.5 16.062 -10.25 1 92.19 49 ILE B CA 1
ATOM 1492 C C . ILE B 1 49 ? 15.656 17.094 -10.992 1 92.19 49 ILE B C 1
ATOM 1494 O O . ILE B 1 49 ? 16.078 18.234 -11.18 1 92.19 49 ILE B O 1
ATOM 1498 N N . LEU B 1 50 ? 14.445 16.75 -11.359 1 91.25 50 LEU B N 1
ATOM 1499 C CA . LEU B 1 50 ? 13.562 17.609 -12.133 1 91.25 50 LEU B CA 1
ATOM 1500 C C . LEU B 1 50 ? 12.945 18.688 -11.242 1 91.25 50 LEU B C 1
ATOM 1502 O O . LEU B 1 50 ? 12.719 19.812 -11.688 1 91.25 50 LEU B O 1
ATOM 1506 N N . LYS B 1 51 ? 12.625 18.422 -10.016 1 86.88 51 LYS B N 1
ATOM 1507 C CA . LYS B 1 51 ? 11.938 19.344 -9.117 1 86.88 51 LYS B CA 1
ATOM 1508 C C . LYS B 1 51 ? 12.938 20.266 -8.398 1 86.88 51 LYS B C 1
ATOM 1510 O O . LYS B 1 51 ? 12.562 21.312 -7.891 1 86.88 51 LYS B O 1
ATOM 1515 N N . LYS B 1 52 ? 14.18 20.078 -8.391 1 74.81 52 LYS B N 1
ATOM 1516 C CA . LYS B 1 52 ? 15.242 20.875 -7.789 1 74.81 52 LYS B CA 1
ATOM 1517 C C . LYS B 1 52 ? 14.914 21.234 -6.34 1 74.81 52 LYS B C 1
ATOM 1519 O O . LYS B 1 52 ? 15.18 22.344 -5.887 1 74.81 52 LYS B O 1
ATOM 1524 N N . GLU B 1 53 ? 14.039 20.391 -5.762 1 65.88 53 GLU B N 1
ATOM 1525 C CA . GLU B 1 53 ? 13.656 20.766 -4.402 1 65.88 53 GLU B CA 1
ATOM 1526 C C . GLU B 1 53 ? 14.742 20.391 -3.398 1 65.88 53 GLU B C 1
ATOM 1528 O O . GLU B 1 53 ? 15.297 19.297 -3.453 1 65.88 53 GLU B O 1
ATOM 1533 N N . HIS B 1 54 ? 15.398 21.375 -2.904 1 63.16 54 HIS B N 1
ATOM 1534 C CA . HIS B 1 54 ? 16.375 21.172 -1.839 1 63.16 54 HIS B CA 1
ATOM 1535 C C . HIS B 1 54 ? 15.836 21.656 -0.498 1 63.16 54 HIS B C 1
ATOM 1537 O O . HIS B 1 54 ? 15.633 22.859 -0.309 1 63.16 54 HIS B O 1
ATOM 1543 N N . LYS B 1 55 ? 14.953 20.812 0.089 1 65.31 55 LYS B N 1
ATOM 1544 C CA . LYS B 1 55 ? 14.594 21.266 1.428 1 65.31 55 LYS B CA 1
ATOM 1545 C C . LYS B 1 55 ? 15.734 21.031 2.412 1 65.31 55 LYS B C 1
ATOM 1547 O O . LYS B 1 55 ? 16.391 19.984 2.375 1 65.31 55 LYS B O 1
ATOM 1552 N N . ASN B 1 56 ? 16.031 22.109 3.145 1 65 56 ASN B N 1
ATOM 1553 C CA . ASN B 1 56 ? 16.984 22.078 4.246 1 65 56 ASN B CA 1
ATOM 1554 C C . ASN B 1 56 ? 16.453 21.266 5.422 1 65 56 ASN B C 1
ATOM 1556 O O . ASN B 1 56 ? 15.32 21.469 5.859 1 65 56 ASN B O 1
ATOM 1560 N N . ILE B 1 57 ? 17.031 20.188 5.715 1 67.94 57 ILE B N 1
ATOM 1561 C CA . ILE B 1 57 ? 16.734 19.328 6.855 1 67.94 57 ILE B CA 1
ATOM 1562 C C . ILE B 1 57 ? 17.266 19.969 8.141 1 67.94 57 ILE B C 1
ATOM 1564 O O . ILE B 1 57 ? 18.469 20.125 8.305 1 67.94 57 ILE B O 1
ATOM 1568 N N . GLU B 1 58 ? 16.406 20.734 8.812 1 66.69 58 GLU B N 1
ATOM 1569 C CA . GLU B 1 58 ? 16.969 21.406 9.977 1 66.69 58 GLU B CA 1
ATOM 1570 C C . GLU B 1 58 ? 16.562 20.703 11.266 1 66.69 58 GLU B C 1
ATOM 1572 O O . GLU B 1 58 ? 17.094 21.016 12.336 1 66.69 58 GLU B O 1
ATOM 1577 N N . GLU B 1 59 ? 15.742 19.797 11.344 1 79 59 GLU B N 1
ATOM 1578 C CA . GLU B 1 59 ? 15.266 19.234 12.594 1 79 59 GLU B CA 1
ATOM 1579 C C . GLU B 1 59 ? 15.773 17.797 12.773 1 79 59 GLU B C 1
ATOM 1581 O O . GLU B 1 59 ? 16.078 17.125 11.797 1 79 59 GLU B O 1
ATOM 1586 N N . LYS B 1 60 ? 16.062 17.547 14.125 1 89.56 60 LYS B N 1
ATOM 1587 C CA . LYS B 1 60 ? 16.422 16.172 14.477 1 89.56 60 LYS B CA 1
ATOM 1588 C C . LYS B 1 60 ? 15.289 15.203 14.125 1 89.56 60 LYS B C 1
ATOM 1590 O O . LYS B 1 60 ? 14.18 15.328 14.648 1 89.56 60 LYS B O 1
ATOM 1595 N N . ILE B 1 61 ? 15.539 14.359 13.211 1 91.31 61 ILE B N 1
ATOM 1596 C CA . ILE B 1 61 ? 14.539 13.406 12.75 1 91.31 61 ILE B CA 1
ATOM 1597 C C . ILE B 1 61 ? 14.586 12.148 13.625 1 91.31 61 ILE B C 1
ATOM 1599 O O . ILE B 1 61 ? 15.648 11.555 13.805 1 91.31 61 ILE B O 1
ATOM 1603 N N . PRO B 1 62 ? 13.469 11.805 14.273 1 91.62 62 PRO B N 1
ATOM 1604 C CA . PRO B 1 62 ? 13.445 10.531 15 1 91.62 62 PRO B CA 1
ATOM 1605 C C . PRO B 1 62 ? 13.883 9.352 14.133 1 91.62 62 PRO B C 1
ATOM 1607 O O . PRO B 1 62 ? 13.391 9.188 13.016 1 91.62 62 PRO B O 1
ATOM 1610 N N . ILE B 1 63 ? 14.758 8.562 14.664 1 91.75 63 ILE B N 1
ATOM 1611 C CA . ILE B 1 63 ? 15.414 7.496 13.914 1 91.75 63 ILE B CA 1
ATOM 1612 C C . ILE B 1 63 ? 14.383 6.457 13.477 1 91.75 63 ILE B C 1
ATOM 1614 O O . ILE B 1 63 ? 14.516 5.852 12.406 1 91.75 63 ILE B O 1
ATOM 1618 N N . TYR B 1 64 ? 13.352 6.234 14.219 1 92.38 64 TYR B N 1
ATOM 1619 C CA . TYR B 1 64 ? 12.367 5.203 13.906 1 92.38 64 TYR B CA 1
ATOM 1620 C C . TYR B 1 64 ? 11.609 5.543 12.625 1 92.38 64 TYR B C 1
ATOM 1622 O O . TYR B 1 64 ? 11.039 4.656 11.977 1 92.38 64 TYR B O 1
ATOM 1630 N N . LEU B 1 65 ? 11.672 6.773 12.203 1 93 65 LEU B N 1
ATOM 1631 C CA . LEU B 1 65 ? 10.961 7.191 11 1 93 65 LEU B CA 1
ATOM 1632 C C . LEU B 1 65 ? 11.641 6.66 9.742 1 93 65 LEU B C 1
ATOM 1634 O O . LEU B 1 65 ? 11.016 6.559 8.688 1 93 65 LEU B O 1
ATOM 1638 N N . PHE B 1 66 ? 12.891 6.254 9.891 1 92.62 66 PHE B N 1
ATOM 1639 C CA . PHE B 1 66 ? 13.625 5.715 8.75 1 92.62 66 PHE B CA 1
ATOM 1640 C C . PHE B 1 66 ? 13.281 4.246 8.539 1 92.62 66 PHE B C 1
ATOM 1642 O O . PHE B 1 66 ? 13.586 3.68 7.488 1 92.62 66 PHE B O 1
ATOM 1649 N N . LEU B 1 67 ? 12.562 3.699 9.438 1 93.75 67 LEU B N 1
ATOM 1650 C CA . LEU B 1 67 ? 12.227 2.281 9.367 1 93.75 67 LEU B CA 1
ATOM 1651 C C . LEU B 1 67 ? 11.094 2.041 8.375 1 93.75 67 LEU B C 1
ATOM 1653 O O . LEU B 1 67 ? 10.812 0.896 8.016 1 93.75 67 LEU B O 1
ATOM 1657 N N . GLY B 1 68 ? 10.445 3.121 7.93 1 93.06 68 GLY B N 1
ATOM 1658 C CA . GLY B 1 68 ? 9.375 2.998 6.949 1 93.06 68 GLY B CA 1
ATOM 1659 C C . GLY B 1 68 ? 9.797 2.242 5.699 1 93.06 68 GLY B C 1
ATOM 1660 O O . GLY B 1 68 ? 9.062 1.379 5.215 1 93.06 68 GLY B O 1
ATOM 1661 N N . GLY B 1 69 ? 11 2.518 5.254 1 91.75 69 GLY B N 1
ATOM 1662 C CA . GLY B 1 69 ? 11.516 1.824 4.09 1 91.75 69 GLY B CA 1
ATOM 1663 C C . GLY B 1 69 ? 11.727 0.339 4.32 1 91.75 6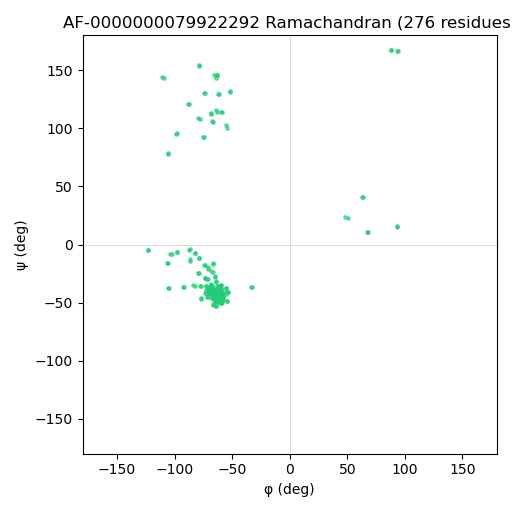9 GLY B C 1
ATOM 1664 O O . GLY B 1 69 ? 11.375 -0.481 3.471 1 91.75 69 GLY B O 1
ATOM 1665 N N . GLY B 1 70 ? 12.32 0.028 5.488 1 95.12 70 GLY B N 1
ATOM 1666 C CA . GLY B 1 70 ? 12.492 -1.372 5.84 1 95.12 70 GLY B CA 1
ATOM 1667 C C . GLY B 1 70 ? 11.18 -2.119 5.988 1 95.12 70 GLY B C 1
ATOM 1668 O O . GLY B 1 70 ? 11.039 -3.24 5.496 1 95.12 70 GLY B O 1
ATOM 1669 N N . ILE B 1 71 ? 10.281 -1.517 6.652 1 95.69 71 ILE B N 1
ATOM 1670 C CA . ILE B 1 71 ? 8.945 -2.09 6.801 1 95.69 71 ILE B CA 1
ATOM 1671 C C . ILE B 1 71 ? 8.305 -2.27 5.43 1 95.69 71 ILE B C 1
ATOM 1673 O O . ILE B 1 71 ? 7.629 -3.27 5.18 1 95.69 71 ILE B O 1
ATOM 1677 N N . GLY B 1 72 ? 8.594 -1.359 4.52 1 94.62 72 GLY B N 1
ATOM 1678 C CA . GLY B 1 72 ? 8.086 -1.427 3.156 1 94.62 72 GLY B CA 1
ATOM 1679 C C . GLY B 1 72 ? 8.523 -2.678 2.418 1 94.62 72 GLY B C 1
ATOM 1680 O O . GLY B 1 72 ? 7.75 -3.256 1.652 1 94.62 72 GLY B O 1
ATOM 1681 N N . VAL B 1 73 ? 9.672 -3.062 2.678 1 95.75 73 VAL B N 1
ATOM 1682 C CA . VAL B 1 73 ? 10.195 -4.277 2.062 1 95.75 73 VAL B CA 1
ATOM 1683 C C . VAL B 1 73 ? 9.352 -5.48 2.488 1 95.75 73 VAL B C 1
ATOM 1685 O O . VAL B 1 73 ? 8.953 -6.293 1.651 1 95.75 73 VAL B O 1
ATOM 1688 N N . PHE B 1 74 ? 9.078 -5.57 3.723 1 95.88 74 PHE B N 1
ATOM 1689 C CA . PHE B 1 74 ? 8.273 -6.68 4.223 1 95.88 74 PHE B CA 1
ATOM 1690 C C . PHE B 1 74 ? 6.844 -6.586 3.719 1 95.88 74 PHE B C 1
ATOM 1692 O O . PHE B 1 74 ? 6.215 -7.602 3.416 1 95.88 74 PHE B O 1
ATOM 1699 N N . VAL B 1 75 ? 6.332 -5.406 3.658 1 95 75 VAL B N 1
ATOM 1700 C CA . VAL B 1 75 ? 4.984 -5.199 3.137 1 95 75 VAL B CA 1
ATOM 1701 C C . VAL B 1 75 ? 4.895 -5.73 1.708 1 95 75 VAL B C 1
ATOM 1703 O O . VAL B 1 75 ? 3.988 -6.5 1.38 1 95 75 VAL B O 1
ATOM 1706 N N . VAL B 1 76 ? 5.863 -5.363 0.873 1 94.62 76 VAL B N 1
ATOM 1707 C CA . VAL B 1 76 ? 5.863 -5.793 -0.521 1 94.62 76 VAL B CA 1
ATOM 1708 C C . VAL B 1 76 ? 6.059 -7.309 -0.594 1 94.62 76 VAL B C 1
ATOM 1710 O O . VAL B 1 76 ? 5.348 -7.996 -1.331 1 94.62 76 VAL B O 1
ATOM 1713 N N . LEU B 1 77 ? 6.969 -7.789 0.196 1 94.88 77 LEU B N 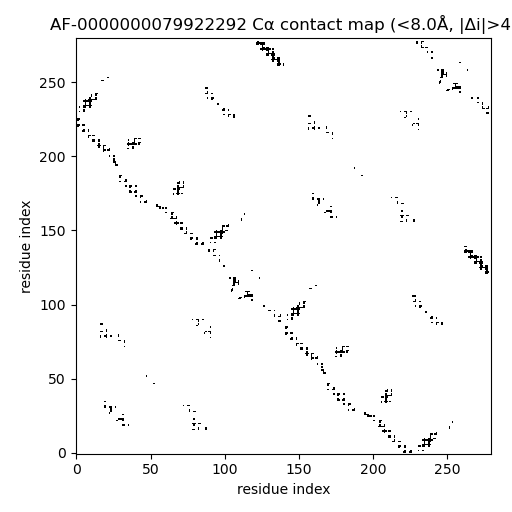1
ATOM 1714 C CA . LEU B 1 77 ? 7.273 -9.219 0.203 1 94.88 77 LEU B CA 1
ATOM 1715 C C . LEU B 1 77 ? 6.047 -10.031 0.6 1 94.88 77 LEU B C 1
ATOM 1717 O O . LEU B 1 77 ? 5.684 -10.992 -0.083 1 94.88 77 LEU B O 1
ATOM 1721 N N . PHE B 1 78 ? 5.395 -9.688 1.669 1 94.88 78 PHE B N 1
ATOM 1722 C CA . PHE B 1 78 ? 4.223 -10.406 2.156 1 94.88 78 PHE B CA 1
ATOM 1723 C C . PHE B 1 78 ? 3.061 -10.273 1.179 1 94.88 78 PHE B C 1
ATOM 1725 O O . PHE B 1 78 ? 2.285 -11.211 0.994 1 94.88 78 PHE B O 1
ATOM 1732 N N . ASN B 1 79 ? 2.939 -9.102 0.609 1 92.38 79 ASN B N 1
ATOM 1733 C CA . ASN B 1 79 ? 1.906 -8.898 -0.401 1 92.38 79 ASN B CA 1
ATOM 1734 C C . ASN B 1 79 ? 2.076 -9.859 -1.575 1 92.38 79 ASN B C 1
ATOM 1736 O O . ASN B 1 79 ? 1.107 -10.477 -2.021 1 92.38 79 ASN B O 1
ATOM 1740 N N . ILE B 1 80 ? 3.287 -9.977 -2.035 1 92 80 ILE B N 1
ATOM 1741 C CA . ILE B 1 80 ? 3.596 -10.859 -3.158 1 92 80 ILE B CA 1
ATOM 1742 C C . ILE B 1 80 ? 3.289 -12.305 -2.779 1 92 80 ILE B C 1
ATOM 1744 O O . ILE B 1 80 ? 2.668 -13.039 -3.555 1 92 80 ILE B O 1
ATOM 1748 N N . MET B 1 81 ? 3.652 -12.688 -1.606 1 92.25 81 MET B N 1
ATOM 1749 C CA . MET B 1 81 ? 3.436 -14.062 -1.146 1 92.25 81 MET B CA 1
ATOM 1750 C C . MET B 1 81 ? 1.945 -14.367 -1.035 1 92.25 81 MET B C 1
ATOM 1752 O O . MET B 1 81 ? 1.495 -15.438 -1.444 1 92.25 81 MET B O 1
ATOM 1756 N N . CYS B 1 82 ? 1.227 -13.453 -0.498 1 90.25 82 CYS B N 1
ATOM 1757 C CA . CYS B 1 82 ? -0.208 -13.656 -0.325 1 90.25 82 CYS B CA 1
ATOM 1758 C C . CYS B 1 82 ? -0.929 -13.617 -1.668 1 90.25 82 CYS B C 1
ATOM 1760 O O . CYS B 1 82 ? -1.835 -14.414 -1.912 1 90.25 82 CYS B O 1
ATOM 1762 N N . PHE B 1 83 ? -0.507 -12.695 -2.506 1 84.69 83 PHE B N 1
ATOM 1763 C CA . PHE B 1 83 ? -1.046 -12.562 -3.855 1 84.69 83 PHE B CA 1
ATOM 1764 C C . PHE B 1 83 ? -0.949 -13.891 -4.609 1 84.69 83 PHE B C 1
ATOM 1766 O O . PHE B 1 83 ? -1.923 -14.336 -5.219 1 84.69 83 PHE B O 1
ATOM 1773 N N . ASN B 1 84 ? 0.14 -14.531 -4.617 1 84.5 84 ASN B N 1
ATOM 1774 C CA . ASN B 1 84 ? 0.408 -15.742 -5.391 1 84.5 84 ASN B CA 1
ATOM 1775 C C . ASN B 1 84 ? -0.351 -16.938 -4.832 1 84.5 84 ASN B C 1
ATOM 1777 O O . ASN B 1 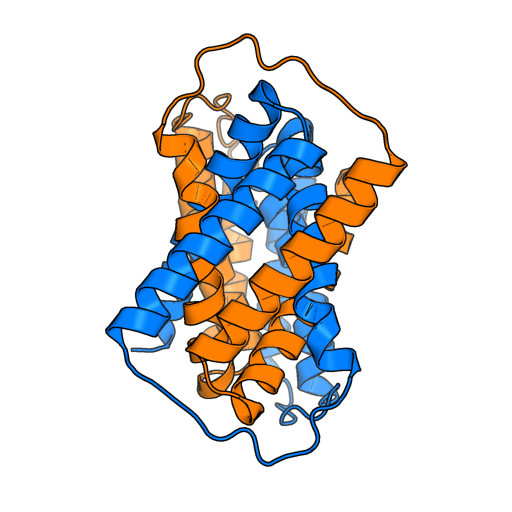84 ? -0.628 -17.891 -5.559 1 84.5 84 ASN B O 1
ATOM 1781 N N . ARG B 1 85 ? -0.787 -16.797 -3.498 1 84.25 85 ARG B N 1
ATOM 1782 C CA . ARG B 1 85 ? -1.446 -17.938 -2.873 1 84.25 85 ARG B CA 1
ATOM 1783 C C . ARG B 1 85 ? -2.949 -17.719 -2.76 1 84.25 85 ARG B C 1
ATOM 1785 O O . ARG B 1 85 ? -3.74 -18.641 -2.959 1 84.25 85 ARG B O 1
ATOM 1792 N N . LEU B 1 86 ? -3.344 -16.5 -2.482 1 81.5 86 LEU B N 1
ATOM 1793 C CA . LEU B 1 86 ? -4.734 -16.234 -2.133 1 81.5 86 LEU B CA 1
ATOM 1794 C C . LEU B 1 86 ? -5.453 -15.531 -3.279 1 81.5 86 LEU B C 1
ATOM 1796 O O . LEU B 1 86 ? -6.688 -15.484 -3.309 1 81.5 86 LEU B O 1
ATOM 1800 N N . GLY B 1 87 ? -4.699 -15.008 -4.207 1 78 87 GLY B N 1
ATOM 1801 C CA . GLY B 1 87 ? -5.277 -14.109 -5.199 1 78 87 GLY B CA 1
ATOM 1802 C C . GLY B 1 87 ? -5.297 -12.664 -4.758 1 78 87 GLY B C 1
ATOM 1803 O O . GLY B 1 87 ? -5.051 -12.359 -3.59 1 78 87 GLY B O 1
ATOM 1804 N N . ILE B 1 88 ? -5.562 -11.781 -5.699 1 78.88 88 ILE B N 1
ATOM 1805 C CA . ILE B 1 88 ? -5.453 -10.344 -5.484 1 78.88 88 ILE B CA 1
ATOM 1806 C C . ILE B 1 88 ? -6.57 -9.875 -4.559 1 78.88 88 ILE B C 1
ATOM 1808 O O . ILE B 1 88 ? -6.312 -9.188 -3.562 1 78.88 88 ILE B O 1
ATOM 1812 N N . ALA B 1 89 ? -7.77 -10.297 -4.762 1 75.44 89 ALA B N 1
ATOM 1813 C CA . ALA B 1 89 ? -8.938 -9.789 -4.051 1 75.44 89 ALA B CA 1
ATOM 1814 C C . ALA B 1 89 ? -8.875 -10.156 -2.568 1 75.44 89 ALA B C 1
ATOM 1816 O O . ALA B 1 89 ? -9.117 -9.312 -1.704 1 75.44 89 ALA B O 1
ATOM 1817 N N . ILE B 1 90 ? -8.492 -11.328 -2.305 1 78 90 ILE B N 1
ATOM 1818 C CA . ILE B 1 90 ? -8.445 -11.797 -0.923 1 78 90 ILE B CA 1
ATOM 1819 C C . ILE B 1 90 ? -7.27 -11.141 -0.198 1 78 90 ILE B C 1
ATOM 1821 O O . ILE B 1 90 ? -7.402 -10.711 0.949 1 78 90 ILE B O 1
ATOM 1825 N N . THR B 1 91 ? -6.156 -11.047 -0.837 1 83.5 91 THR B N 1
ATOM 1826 C CA . THR B 1 91 ? -4.98 -10.414 -0.258 1 83.5 91 THR B CA 1
ATOM 1827 C C . THR B 1 91 ? -5.273 -8.961 0.112 1 83.5 91 THR B C 1
ATOM 1829 O O . THR B 1 91 ? -4.988 -8.531 1.231 1 83.5 91 THR B O 1
ATOM 1832 N N . ILE B 1 92 ? -5.902 -8.297 -0.793 1 80.25 92 ILE B N 1
ATOM 1833 C CA . ILE B 1 92 ? -6.199 -6.883 -0.575 1 80.25 92 ILE B CA 1
ATOM 1834 C C . ILE B 1 92 ? -7.262 -6.742 0.512 1 80.25 92 ILE B C 1
ATOM 1836 O O . ILE B 1 92 ? -7.145 -5.891 1.397 1 80.25 92 ILE B O 1
ATOM 1840 N N . SER B 1 93 ? -8.219 -7.594 0.525 1 77.06 93 SER B N 1
ATOM 1841 C CA . SER B 1 93 ? -9.297 -7.512 1.5 1 77.06 93 SER B CA 1
ATOM 1842 C C . SER B 1 93 ? -8.781 -7.742 2.918 1 77.06 93 SER B C 1
ATOM 1844 O O . SER B 1 93 ? -9.109 -6.984 3.832 1 77.06 93 SER B O 1
ATOM 1846 N N . LEU B 1 94 ? -8 -8.734 3.096 1 80.88 94 LEU B N 1
ATOM 1847 C CA . LEU B 1 94 ? -7.461 -9.039 4.414 1 80.88 94 LEU B CA 1
ATOM 1848 C C . LEU B 1 94 ? -6.457 -7.973 4.852 1 80.88 94 LEU B C 1
ATOM 1850 O O . LEU B 1 94 ? -6.414 -7.602 6.027 1 80.88 94 LEU B O 1
ATOM 1854 N N . GLY B 1 95 ? -5.656 -7.527 3.91 1 85.38 95 GLY B N 1
ATOM 1855 C CA . GLY B 1 95 ? -4.766 -6.414 4.199 1 85.38 95 GLY B CA 1
ATOM 1856 C C . GLY B 1 95 ? -5.5 -5.164 4.645 1 85.38 95 GLY B C 1
ATOM 1857 O O . GLY B 1 95 ? -5.074 -4.488 5.586 1 85.38 95 GLY B O 1
ATOM 1858 N N . LEU B 1 96 ? -6.539 -4.922 3.984 1 77.12 96 LEU B N 1
ATOM 1859 C CA . LEU B 1 96 ? -7.352 -3.752 4.301 1 77.12 96 LEU B CA 1
ATOM 1860 C C . LEU B 1 96 ? -7.926 -3.855 5.711 1 77.12 96 LEU B C 1
ATOM 1862 O O . LEU B 1 96 ? -7.996 -2.859 6.434 1 77.12 96 LEU B O 1
ATOM 1866 N N . LEU B 1 97 ? -8.344 -5.008 6.051 1 77.5 97 LEU B N 1
ATOM 1867 C CA . LEU B 1 97 ? -8.844 -5.227 7.402 1 77.5 97 LEU B CA 1
ATOM 1868 C C . LEU B 1 97 ? -7.766 -4.914 8.438 1 77.5 97 LEU B C 1
ATOM 1870 O O . LEU B 1 97 ? -8.016 -4.203 9.406 1 77.5 97 LEU B O 1
ATOM 1874 N N . GLY B 1 98 ? -6.656 -5.445 8.234 1 81.56 98 GLY B N 1
ATOM 1875 C CA . GLY B 1 98 ? -5.547 -5.172 9.125 1 81.56 98 GLY B CA 1
ATOM 1876 C C . GLY B 1 98 ? -5.172 -3.701 9.18 1 81.56 98 GLY B C 1
ATOM 1877 O O . GLY B 1 98 ? -4.945 -3.154 10.266 1 81.56 98 GLY B O 1
ATOM 1878 N N . GLN B 1 99 ? -5.141 -3.129 8 1 83.62 99 GLN B N 1
ATOM 1879 C CA . GLN B 1 99 ? -4.801 -1.714 7.902 1 83.62 99 GLN B CA 1
ATOM 1880 C C . GLN B 1 99 ? -5.84 -0.848 8.609 1 83.62 99 GLN B C 1
ATOM 1882 O O . GLN B 1 99 ? -5.492 0.113 9.297 1 83.62 99 GLN B O 1
ATOM 1887 N N . SER B 1 100 ? -7.074 -1.109 8.414 1 75.81 100 SER B N 1
ATOM 1888 C CA . SER B 1 100 ? -8.148 -0.322 9.008 1 75.81 100 SER B CA 1
ATOM 1889 C C . SER B 1 100 ? -8.133 -0.404 10.531 1 75.81 100 SER B C 1
ATOM 1891 O O . SER B 1 100 ? -8.289 0.609 11.211 1 75.81 100 SER B O 1
ATOM 1893 N N . LEU B 1 101 ? -7.984 -1.523 11.031 1 77.94 101 LEU B N 1
ATOM 1894 C CA . LEU B 1 101 ? -7.957 -1.712 12.477 1 77.94 101 LEU B CA 1
ATOM 1895 C C . LEU B 1 101 ? -6.824 -0.914 13.109 1 77.94 101 LEU B C 1
ATOM 1897 O O . LEU B 1 101 ? -7.039 -0.179 14.078 1 77.94 101 LEU B O 1
ATOM 1901 N N . PHE B 1 102 ? -5.711 -0.936 12.508 1 83.12 102 PHE B N 1
ATOM 1902 C CA . PHE B 1 102 ? -4.539 -0.324 13.125 1 83.12 102 PHE B CA 1
ATOM 1903 C C . PHE B 1 102 ? -4.52 1.18 12.875 1 83.12 102 PHE B C 1
ATOM 1905 O O . PHE B 1 102 ? -4.062 1.947 13.727 1 83.12 102 PHE B O 1
ATOM 1912 N N . SER B 1 103 ? -4.98 1.543 11.719 1 81.5 103 SER B N 1
ATOM 1913 C CA . SER B 1 103 ? -5.047 2.979 11.461 1 81.5 103 SER B CA 1
ATOM 1914 C C . SER B 1 103 ? -5.973 3.678 12.445 1 81.5 103 SER B C 1
ATOM 1916 O O . SER B 1 103 ? -5.699 4.801 12.875 1 81.5 103 SER B O 1
ATOM 1918 N N . CYS B 1 104 ? -7.016 3.053 12.82 1 76.75 104 CYS B N 1
ATOM 1919 C CA . CYS B 1 104 ? -7.934 3.6 13.82 1 76.75 104 CYS B CA 1
ATOM 1920 C C . CYS B 1 104 ? -7.25 3.732 15.172 1 76.75 104 CYS B C 1
ATOM 1922 O O . CYS B 1 104 ? -7.449 4.723 15.883 1 76.75 104 CYS B O 1
ATOM 1924 N N . ILE B 1 105 ? -6.539 2.766 15.461 1 81.88 105 ILE B N 1
ATOM 1925 C CA . ILE B 1 105 ? -5.82 2.777 16.734 1 81.88 105 ILE B CA 1
ATOM 1926 C C . ILE B 1 105 ? -4.816 3.928 16.75 1 81.88 105 ILE B C 1
ATOM 1928 O O . ILE B 1 105 ? -4.719 4.664 17.734 1 81.88 105 ILE B O 1
ATOM 1932 N N . ILE B 1 106 ? -4.148 4.141 15.711 1 82.88 106 ILE B N 1
ATOM 1933 C CA . ILE B 1 106 ? -3.139 5.188 15.609 1 82.88 106 ILE B CA 1
ATOM 1934 C C . ILE B 1 106 ? -3.807 6.559 15.703 1 82.88 106 ILE B C 1
ATOM 1936 O O . ILE B 1 106 ? -3.354 7.43 16.453 1 82.88 106 ILE B O 1
ATOM 1940 N N . ASP B 1 107 ? -4.867 6.723 14.969 1 77.62 107 ASP B N 1
ATOM 1941 C CA . ASP B 1 107 ? -5.566 8.008 14.953 1 77.62 107 ASP B CA 1
ATOM 1942 C C . ASP B 1 107 ? -6.211 8.289 16.312 1 77.62 107 ASP B C 1
ATOM 1944 O O . ASP B 1 107 ? -6.207 9.438 16.781 1 77.62 107 ASP B O 1
ATOM 1948 N N . HIS B 1 108 ? -6.762 7.266 16.906 1 76.25 108 HIS B N 1
ATOM 1949 C CA . HIS B 1 108 ? -7.484 7.422 18.156 1 76.25 108 HIS B CA 1
ATOM 1950 C C . HIS B 1 108 ? -6.539 7.801 19.297 1 76.25 108 HIS B C 1
ATOM 1952 O O . HIS B 1 108 ? -6.867 8.648 20.125 1 76.25 108 HIS B O 1
ATOM 1958 N N . PHE B 1 109 ? -5.414 7.203 19.328 1 83.38 109 PHE B N 1
ATOM 1959 C CA . PHE B 1 109 ? -4.48 7.41 20.438 1 83.38 109 PHE B CA 1
ATOM 1960 C C . PHE B 1 109 ? -3.416 8.43 20.062 1 83.38 109 PHE B C 1
ATOM 1962 O O . PHE B 1 109 ? -2.619 8.844 20.906 1 83.38 109 PHE B O 1
ATOM 1969 N N . GLY B 1 110 ? -3.41 8.844 18.812 1 81.56 110 GLY B N 1
ATOM 1970 C CA . GLY B 1 110 ? -2.377 9.766 18.359 1 81.56 110 GLY B CA 1
ATOM 1971 C C . GLY B 1 110 ? -0.98 9.18 18.438 1 81.56 110 GLY B C 1
ATOM 1972 O O . GLY B 1 110 ? -0.046 9.844 18.891 1 81.56 110 GLY B O 1
ATOM 1973 N N . LEU B 1 111 ? -0.955 7.996 18.078 1 83.12 111 LEU B N 1
ATOM 1974 C CA . LEU B 1 111 ? 0.333 7.316 18.141 1 83.12 111 LEU B CA 1
ATOM 1975 C C . LEU B 1 111 ? 1.341 7.961 17.203 1 83.12 111 LEU B C 1
ATOM 1977 O O . LEU B 1 111 ? 0.968 8.469 16.141 1 83.12 111 LEU B O 1
ATOM 1981 N N . PHE B 1 112 ? 2.68 8.008 17.547 1 84.12 112 PHE B N 1
ATOM 1982 C CA . PHE B 1 112 ? 3.803 8.523 16.781 1 84.12 112 PHE B CA 1
ATOM 1983 C C . PHE B 1 112 ? 3.703 10.039 16.641 1 84.12 112 PHE B C 1
ATOM 1985 O O . PHE B 1 112 ? 4.332 10.633 15.758 1 84.12 112 PHE B O 1
ATOM 1992 N N . GLY B 1 113 ? 2.812 10.672 17.375 1 77 113 GLY B N 1
ATOM 1993 C CA . GLY B 1 113 ? 2.732 12.125 17.422 1 77 113 GLY B CA 1
ATOM 1994 C C . GLY B 1 113 ? 1.75 12.695 16.406 1 77 113 GLY B C 1
ATOM 1995 O O . GLY B 1 113 ? 1.788 13.891 16.109 1 77 113 GLY B O 1
ATOM 1996 N N . VAL B 1 114 ? 0.936 11.789 15.922 1 74.62 114 VAL B N 1
ATOM 1997 C CA . VAL B 1 114 ? -0.057 12.273 14.969 1 74.62 114 VAL B CA 1
ATOM 1998 C C . VAL B 1 114 ? -1.207 12.945 15.711 1 74.62 114 VAL B C 1
ATOM 2000 O O . VAL B 1 114 ? -1.41 12.703 16.906 1 74.62 114 VAL B O 1
ATOM 2003 N N . LYS B 1 115 ? -1.814 13.844 14.969 1 75.38 115 LYS B N 1
ATOM 2004 C CA . LYS B 1 115 ? -2.955 14.523 15.578 1 75.38 115 LYS B CA 1
ATOM 2005 C C . LYS B 1 115 ? -4.062 13.531 15.922 1 75.38 115 LYS B C 1
ATOM 2007 O O . LYS B 1 115 ? -4.402 12.664 15.117 1 75.38 115 LYS B O 1
ATOM 2012 N N . ILE B 1 116 ? -4.48 13.68 17.203 1 72.44 116 ILE B N 1
ATOM 2013 C CA . ILE B 1 116 ? -5.555 12.82 17.688 1 72.44 116 ILE B CA 1
ATOM 2014 C C . ILE B 1 116 ? -6.852 13.164 16.953 1 72.44 116 ILE B C 1
ATOM 2016 O O . ILE B 1 116 ? -7.277 14.32 16.938 1 72.44 116 ILE B O 1
ATOM 2020 N N . ASN B 1 117 ? -7.219 12.352 16.094 1 68.44 117 ASN B N 1
ATOM 2021 C CA . ASN B 1 117 ? -8.547 12.445 15.484 1 68.44 117 ASN B CA 1
ATOM 2022 C C . ASN B 1 117 ? -9.531 11.484 16.141 1 68.44 117 ASN B C 1
ATOM 2024 O O . ASN B 1 117 ? -9.539 10.289 15.836 1 68.44 117 ASN B O 1
ATOM 2028 N N . LYS B 1 118 ? -10.289 12.055 17.141 1 62.44 118 LYS B N 1
ATOM 2029 C CA . LYS B 1 118 ? -11.211 11.203 17.875 1 62.44 118 LYS B CA 1
ATOM 2030 C C . LYS B 1 118 ? -12.312 10.656 16.969 1 62.44 118 LYS B C 1
ATOM 2032 O O . LYS B 1 118 ? -12.828 11.375 16.109 1 62.44 118 LYS B O 1
ATOM 2037 N N . PHE B 1 119 ? -12.305 9.352 16.828 1 60.69 119 PHE B N 1
ATOM 2038 C CA . PHE B 1 119 ? -13.32 8.695 16.016 1 60.69 119 PHE B CA 1
ATOM 2039 C C . PHE B 1 119 ? -14.719 9.078 16.484 1 60.69 119 PHE B C 1
ATOM 2041 O O . PHE B 1 119 ? -15.07 8.883 17.641 1 60.69 119 PHE B O 1
ATOM 2048 N N . HIS B 1 120 ? -15.258 10.023 15.695 1 60.47 120 HIS B N 1
ATOM 2049 C CA . HIS B 1 120 ? -16.672 10.242 15.977 1 60.47 120 HIS B CA 1
ATOM 2050 C C . HIS B 1 120 ? -17.5 9 15.672 1 60.47 120 HIS B C 1
ATOM 2052 O O . HIS B 1 120 ? -17.047 8.125 14.922 1 60.47 120 HIS B O 1
ATOM 2058 N N . LYS B 1 121 ? -18.562 8.648 16.438 1 60.62 121 LYS B N 1
ATOM 2059 C CA . LYS B 1 121 ? -19.469 7.508 16.328 1 60.62 121 LYS B CA 1
ATOM 2060 C C . LYS B 1 121 ? -19.688 7.113 14.859 1 60.62 121 LYS B C 1
ATOM 2062 O O . LYS B 1 121 ? -19.703 5.926 14.531 1 60.62 121 LYS B O 1
ATOM 2067 N N . ASN B 1 122 ? -19.734 8.047 14.078 1 61.03 122 ASN B N 1
ATOM 2068 C CA . ASN B 1 122 ? -20.016 7.809 12.664 1 61.03 122 ASN B CA 1
ATOM 2069 C C . ASN B 1 122 ? -18.828 7.156 11.953 1 61.03 122 ASN B C 1
ATOM 2071 O O . ASN B 1 122 ? -19.016 6.332 11.062 1 61.03 122 ASN B O 1
ATOM 2075 N N . LYS B 1 123 ? -17.688 7.43 12.414 1 66 123 LYS B N 1
ATOM 2076 C CA . LYS B 1 123 ? -16.5 6.82 11.82 1 66 123 LYS B CA 1
ATOM 2077 C C . LYS B 1 123 ? -16.375 5.352 12.211 1 66 123 LYS B C 1
ATOM 2079 O O . LYS B 1 123 ? -15.977 4.516 11.398 1 66 123 LYS B O 1
ATOM 2084 N N . ILE B 1 124 ? -16.922 5.168 13.344 1 68 124 ILE B N 1
ATOM 2085 C CA . ILE B 1 124 ? -16.891 3.797 13.844 1 68 124 ILE B CA 1
ATOM 2086 C C . ILE B 1 124 ? -17.828 2.92 13.023 1 68 124 ILE B C 1
ATOM 2088 O O . ILE B 1 124 ? -17.484 1.795 12.664 1 68 124 ILE B O 1
ATOM 2092 N N . ILE B 1 125 ? -18.953 3.473 12.773 1 71.94 125 ILE B N 1
ATOM 2093 C CA . ILE B 1 125 ? -19.938 2.723 12.008 1 71.94 125 ILE B CA 1
ATOM 2094 C C . ILE B 1 125 ? -19.391 2.428 10.609 1 71.94 125 ILE B C 1
ATOM 2096 O O . ILE B 1 125 ? -19.531 1.309 10.109 1 71.94 125 ILE B O 1
ATOM 2100 N N . GLY B 1 126 ? -18.844 3.488 10.039 1 69.56 126 GLY B N 1
ATOM 2101 C CA . GLY B 1 126 ? -18.25 3.297 8.727 1 69.56 126 GLY B CA 1
ATOM 2102 C C . GLY B 1 126 ? -17.141 2.266 8.711 1 69.56 126 GLY B C 1
ATOM 2103 O O . GLY B 1 126 ? -17.109 1.401 7.832 1 69.56 126 GLY B O 1
ATOM 2104 N N . PHE B 1 127 ? -16.438 2.332 9.727 1 68.62 127 PHE B N 1
ATOM 2105 C CA . PHE B 1 127 ? -15.344 1.375 9.875 1 68.62 127 PHE B CA 1
ATOM 2106 C C . PHE B 1 127 ? -15.883 -0.043 10.016 1 68.62 127 PHE B C 1
ATOM 2108 O O . PHE B 1 127 ? -15.367 -0.974 9.391 1 68.62 127 PHE B O 1
ATOM 2115 N N . LEU B 1 128 ? -16.875 -0.173 10.781 1 72.19 128 LEU B N 1
ATOM 2116 C CA . LEU B 1 128 ? -17.484 -1.482 11.016 1 72.19 128 LEU B CA 1
ATOM 2117 C C . LEU B 1 128 ? -18.062 -2.051 9.727 1 72.19 128 LEU B C 1
ATOM 2119 O O . LEU B 1 128 ? -17.984 -3.258 9.484 1 72.19 128 LEU B O 1
ATOM 2123 N N . LEU B 1 129 ? -18.625 -1.198 9 1 73.38 129 LEU B N 1
ATOM 2124 C CA . LEU B 1 129 ? -19.203 -1.634 7.734 1 73.38 129 LEU B CA 1
ATOM 2125 C C . LEU B 1 129 ? -18.109 -2.096 6.773 1 73.38 129 LEU B C 1
ATOM 2127 O O . LEU B 1 129 ? -18.281 -3.098 6.074 1 73.38 129 LEU B O 1
ATOM 2131 N N . VAL B 1 130 ? -17.078 -1.328 6.789 1 69 130 VAL B N 1
ATOM 2132 C CA . VAL B 1 130 ? -15.938 -1.715 5.957 1 69 130 VAL B CA 1
ATOM 2133 C C . VAL B 1 130 ? -15.414 -3.074 6.406 1 69 130 VAL B C 1
ATOM 2135 O O . VAL B 1 130 ? -15.203 -3.969 5.582 1 69 130 VAL B O 1
ATOM 2138 N N . LEU B 1 131 ? -15.305 -3.205 7.66 1 67.75 131 LEU B N 1
ATOM 2139 C CA . LEU B 1 131 ? -14.836 -4.469 8.227 1 67.75 131 LEU B CA 1
ATOM 2140 C C . LEU B 1 131 ? -15.773 -5.613 7.848 1 67.75 131 LEU B C 1
ATOM 2142 O O . LEU B 1 131 ? -15.312 -6.691 7.469 1 67.75 131 LEU B O 1
ATOM 2146 N N . PHE B 1 132 ? -16.984 -5.324 7.922 1 73.25 132 PHE B N 1
ATOM 2147 C CA . PHE B 1 132 ? -17.984 -6.336 7.609 1 73.25 132 PHE B CA 1
ATOM 2148 C C . PHE B 1 132 ? -17.922 -6.73 6.141 1 73.25 132 PHE B C 1
ATOM 2150 O O . PHE B 1 132 ? -18.016 -7.91 5.801 1 73.25 132 PHE B O 1
ATOM 2157 N N . GLY B 1 133 ? -17.828 -5.789 5.332 1 69.88 133 GLY B N 1
ATOM 2158 C CA . GLY B 1 133 ? -17.703 -6.055 3.906 1 69.88 133 GLY B CA 1
ATOM 2159 C C . GLY B 1 133 ? -16.484 -6.891 3.561 1 69.88 133 GLY B C 1
ATOM 2160 O O . GLY B 1 133 ? -16.578 -7.84 2.777 1 69.88 133 GLY B O 1
ATOM 2161 N N . ILE B 1 134 ? -15.438 -6.625 4.152 1 66.44 134 ILE B N 1
ATOM 2162 C CA . ILE B 1 134 ? -14.203 -7.383 3.943 1 66.44 134 ILE B CA 1
ATOM 2163 C C . ILE B 1 134 ? -14.406 -8.828 4.391 1 66.44 134 ILE B C 1
ATOM 2165 O O . ILE B 1 134 ? -13.977 -9.758 3.711 1 66.44 134 ILE B O 1
ATOM 2169 N N . CYS B 1 135 ? -14.953 -8.945 5.527 1 66.56 135 CYS B N 1
ATOM 2170 C CA . CYS B 1 135 ? -15.219 -10.281 6.055 1 66.56 135 CYS B CA 1
ATOM 2171 C C . CYS B 1 135 ? -16.047 -11.102 5.074 1 66.56 135 CYS B C 1
ATOM 2173 O O . CYS B 1 135 ? -15.781 -12.281 4.859 1 66.56 135 CYS B O 1
ATOM 2175 N N . ILE B 1 136 ? -16.984 -10.531 4.508 1 69.19 136 ILE B N 1
ATOM 2176 C CA . ILE B 1 136 ? -17.859 -11.234 3.568 1 69.19 136 ILE B CA 1
ATOM 2177 C C . ILE B 1 136 ? -17.062 -11.641 2.328 1 69.19 136 ILE B C 1
ATOM 2179 O O . ILE B 1 136 ? -17.219 -12.758 1.825 1 69.19 136 ILE B O 1
ATOM 2183 N N . MET B 1 137 ? -16.266 -10.82 1.891 1 65.38 137 MET B N 1
ATOM 2184 C CA . MET B 1 137 ? -15.469 -11.07 0.696 1 65.38 137 MET B CA 1
ATOM 2185 C C . MET B 1 137 ? -14.477 -12.203 0.932 1 65.38 137 MET B C 1
ATOM 2187 O O . MET B 1 137 ? -14.188 -12.984 0.021 1 65.38 137 MET B O 1
ATOM 2191 N N . THR B 1 138 ? -13.93 -12.211 2.086 1 61.06 138 THR B N 1
ATOM 2192 C CA . THR B 1 138 ? -12.891 -13.188 2.404 1 61.06 138 THR B CA 1
ATOM 2193 C C . THR B 1 138 ? -13.5 -14.555 2.68 1 61.06 138 THR B C 1
ATOM 2195 O O . THR B 1 138 ? -12.914 -15.586 2.334 1 61.06 138 THR B O 1
ATOM 2198 N N . PHE B 1 139 ? -14.469 -14.539 3.434 1 60.03 139 PHE B N 1
ATOM 2199 C CA . PHE B 1 139 ? -15 -15.82 3.893 1 60.03 139 PHE B CA 1
ATOM 2200 C C . PHE B 1 139 ? -16.016 -16.375 2.896 1 60.03 139 PHE B C 1
ATOM 2202 O O . PHE B 1 139 ? -16.5 -17.484 3.055 1 60.03 139 PHE B O 1
ATOM 2209 N N . TYR B 1 140 ? -16.312 -15.609 1.864 1 54.75 140 TYR B N 1
ATOM 2210 C CA . TYR B 1 140 ? -17.172 -16.234 0.879 1 54.75 140 TYR B CA 1
ATOM 2211 C C . TYR B 1 140 ? -16.562 -16.172 -0.514 1 54.75 140 TYR B C 1
ATOM 2213 O O . TYR B 1 140 ? -15.875 -15.203 -0.852 1 54.75 140 TYR B O 1
#